Protein AF-A0ABD3VJU1-F1 (afdb_monomer_lite)

Organism: Sinanodonta woodiana (NCBI:txid1069815)

Radius of gyration: 37.5 Å; chains: 1; bounding box: 119×80×90 Å

Sequence (308 aa):
MYHSVDIVSCSKPLSTFWLLQSIDETLSSLSYDIVYCQPVFNCEPGNEVSYCTRNKSRDTCTPCREGEIQPQLVSSLDKINAKCFSNKGEDECPLDELIPAREVNNPRCGIPCLCNVFSCYYGDDPCRCRSQNDRGCDFNMTMNRITGECEPCPLYTFKNNTGCGPCYYNEMEWQYVDSYNMLEPLTTKTTSETPRTTQRLPHSTPLAPFSTNFPSNENTQDLSNPNWFIAFVVVLCLAIVFAVISSVLAYFLYRRRKNDKRNTATRTHTGNAHDPERIELRAGAIHQDSDKGENELDETNSLMYPPQ

Secondary structure (DSSP, 8-state):
--------------SSTTTTHHHHHHHTT------PPBP---BPTTEEEEPPPTT-SB-EEEEPPTTEE--S-B-TT-TTTSS-EE-TTTTTS-TTTEEE-S----TTT-S-EEE-GGGTEE-S-GGG-EE--TT-B-TTEEE-TTT--EEEPPTTEE--SSBSSPPEE-HHHHHHHHHHHTS------------------------------------------THHHHHHHHHHHHHHHHHHHHHHHHHHHHHHHHHHHHHHHHHTSSS-------------------------------------

Structure (mmCIF, N/CA/C/O backbone):
data_AF-A0ABD3VJU1-F1
#
_entry.id   AF-A0ABD3VJU1-F1
#
loop_
_atom_site.group_PDB
_atom_site.id
_atom_site.type_symbol
_atom_site.label_atom_id
_atom_site.label_alt_id
_atom_site.label_comp_id
_atom_site.label_asym_id
_atom_site.label_entity_id
_atom_site.label_seq_id
_atom_site.pdbx_PDB_ins_code
_atom_site.Cartn_x
_atom_site.Cartn_y
_atom_site.Cartn_z
_atom_site.occupancy
_atom_site.B_iso_or_equiv
_atom_site.auth_seq_id
_atom_site.auth_comp_id
_atom_site.auth_asym_id
_atom_site.auth_atom_id
_atom_site.pdbx_PDB_model_num
ATOM 1 N N . MET A 1 1 ? 35.405 32.803 68.338 1.00 37.84 1 MET A N 1
ATOM 2 C CA . MET A 1 1 ? 34.953 33.967 67.548 1.00 37.84 1 MET A CA 1
ATOM 3 C C . MET A 1 1 ? 33.568 33.644 67.031 1.00 37.84 1 MET A C 1
ATOM 5 O O . MET A 1 1 ? 33.397 32.619 66.388 1.00 37.84 1 MET A O 1
ATOM 9 N N . TYR A 1 2 ? 32.597 34.442 67.463 1.00 36.69 2 TYR A N 1
ATOM 10 C CA . TYR A 1 2 ? 31.167 34.291 67.217 1.00 36.69 2 TYR A CA 1
ATOM 11 C C . TYR A 1 2 ? 30.803 34.783 65.816 1.00 36.69 2 TYR A C 1
ATOM 13 O O . TYR A 1 2 ? 31.235 35.869 65.445 1.00 36.69 2 TYR A O 1
ATOM 21 N N . HIS A 1 3 ? 29.928 34.063 65.117 1.00 37.31 3 HIS A N 1
ATOM 22 C CA . HIS A 1 3 ? 28.981 34.688 64.197 1.00 37.31 3 HIS A CA 1
ATOM 23 C C . HIS A 1 3 ? 27.599 34.060 64.389 1.00 37.31 3 HIS A C 1
ATOM 25 O O . HIS A 1 3 ? 27.344 32.919 64.015 1.00 37.31 3 HIS A O 1
ATOM 31 N N . SER A 1 4 ? 26.751 34.842 65.056 1.00 39.44 4 SER A N 1
ATOM 32 C CA . SER A 1 4 ? 25.298 34.722 65.104 1.00 39.44 4 SER A CA 1
ATOM 33 C C . SER A 1 4 ? 24.739 35.152 63.750 1.00 39.44 4 SER A C 1
ATOM 35 O O . SER A 1 4 ? 25.138 36.202 63.246 1.00 39.44 4 SER A O 1
ATOM 37 N N . VAL A 1 5 ? 23.836 34.362 63.172 1.00 46.84 5 VAL A N 1
ATOM 38 C CA . VAL A 1 5 ? 23.019 34.772 62.025 1.00 46.84 5 VAL A CA 1
ATOM 39 C C . VAL A 1 5 ? 21.562 34.629 62.440 1.00 46.84 5 VAL A C 1
ATOM 41 O O . VAL A 1 5 ? 21.109 33.540 62.794 1.00 46.84 5 VAL A O 1
ATOM 44 N N . ASP A 1 6 ? 20.873 35.764 62.437 1.00 43.50 6 ASP A N 1
ATOM 45 C CA . ASP A 1 6 ? 19.482 35.923 62.830 1.00 43.50 6 ASP A CA 1
ATOM 46 C C . ASP A 1 6 ? 18.537 35.167 61.888 1.00 43.50 6 ASP A C 1
ATOM 48 O O . ASP A 1 6 ? 18.567 35.327 60.665 1.00 43.50 6 ASP A O 1
ATOM 52 N N . ILE A 1 7 ? 17.658 34.354 62.475 1.00 39.44 7 ILE A N 1
ATOM 53 C CA . ILE A 1 7 ? 16.562 33.685 61.774 1.00 39.44 7 ILE A CA 1
ATOM 54 C C . ILE A 1 7 ? 15.408 34.685 61.674 1.00 39.44 7 ILE A C 1
ATOM 56 O O . ILE A 1 7 ? 14.691 34.939 62.643 1.00 39.44 7 ILE A O 1
ATOM 60 N N . VAL A 1 8 ? 15.229 35.259 60.485 1.00 47.03 8 VAL A N 1
ATOM 61 C CA . VAL A 1 8 ? 14.061 36.076 60.146 1.00 47.03 8 VAL A CA 1
ATOM 62 C C . VAL A 1 8 ? 12.836 35.167 60.053 1.00 47.03 8 VAL A C 1
ATOM 64 O O . VAL A 1 8 ? 12.718 34.313 59.176 1.00 47.03 8 VAL A O 1
ATOM 67 N N . SER A 1 9 ? 11.924 35.363 60.999 1.00 43.38 9 SER A N 1
ATOM 68 C CA . SER A 1 9 ? 10.616 34.724 61.061 1.00 43.38 9 SER A CA 1
ATOM 69 C C . SER A 1 9 ? 9.690 35.353 60.014 1.00 43.38 9 SER A C 1
ATOM 71 O O . SER A 1 9 ? 9.174 36.453 60.214 1.00 43.38 9 SER A O 1
ATOM 73 N N . CYS A 1 10 ? 9.491 34.675 58.882 1.00 43.34 10 CYS A N 1
ATOM 74 C CA . CYS A 1 10 ? 8.451 35.040 57.921 1.00 43.34 10 CYS A CA 1
ATOM 75 C C . CYS A 1 10 ? 7.108 34.455 58.371 1.00 43.34 10 CYS A C 1
ATOM 77 O O . CYS A 1 10 ? 6.904 33.240 58.423 1.00 43.34 10 CYS A O 1
ATOM 79 N N . SER A 1 11 ? 6.193 35.359 58.704 1.00 42.66 11 SER A N 1
ATOM 80 C CA . SER A 1 11 ? 4.790 35.105 58.995 1.00 42.66 11 SER A CA 1
ATOM 81 C C . SER A 1 11 ? 4.091 34.410 57.820 1.00 42.66 11 SER A C 1
ATOM 83 O O . SER A 1 11 ? 4.236 34.778 56.656 1.00 42.66 11 SER A O 1
ATOM 85 N N . LYS A 1 12 ? 3.305 33.381 58.144 1.00 45.75 12 LYS A N 1
ATOM 86 C CA . LYS A 1 12 ? 2.459 32.647 57.198 1.00 45.75 12 LYS A CA 1
ATOM 87 C C . LYS A 1 12 ? 1.290 33.532 56.737 1.00 45.75 12 LYS A C 1
ATOM 89 O O . LYS A 1 12 ? 0.546 33.994 57.604 1.00 45.75 12 LYS A O 1
ATOM 94 N N . PRO A 1 13 ? 1.020 33.687 55.429 1.00 48.88 13 PRO A N 1
ATOM 95 C CA . PRO A 1 13 ? -0.316 34.042 54.980 1.00 48.88 13 PRO A CA 1
ATOM 96 C C . PRO A 1 13 ? -1.215 32.803 55.090 1.00 48.88 13 PRO A C 1
ATOM 98 O O . PRO A 1 13 ? -1.087 31.827 54.352 1.00 48.88 13 PRO A O 1
ATOM 101 N N . LEU A 1 14 ? -2.108 32.838 56.076 1.00 50.28 14 LEU A N 1
ATOM 102 C CA . LEU A 1 14 ? -3.284 31.980 56.154 1.00 50.28 14 LEU A CA 1
ATOM 103 C C . LEU A 1 14 ? -4.258 32.335 55.017 1.00 50.28 14 LEU A C 1
ATOM 105 O O . LEU A 1 14 ? -4.465 33.507 54.719 1.00 50.28 14 LEU A O 1
ATOM 109 N N . SER A 1 15 ? -4.952 31.311 54.514 1.00 53.28 15 SER A N 1
ATOM 110 C CA . SER A 1 15 ? -6.311 31.423 53.960 1.00 53.28 15 SER A CA 1
ATOM 111 C C . SER A 1 15 ? -6.499 31.759 52.470 1.00 53.28 15 SER A C 1
ATOM 113 O O . SER A 1 15 ? -7.302 32.621 52.127 1.00 53.28 15 SER A O 1
ATOM 115 N N . THR A 1 16 ? -5.899 30.976 51.571 1.00 50.88 16 THR A N 1
ATOM 116 C CA . THR A 1 16 ? -6.464 30.739 50.213 1.00 50.88 16 THR A CA 1
ATOM 117 C C . THR A 1 16 ? -6.319 29.296 49.712 1.00 50.88 16 THR A C 1
ATOM 119 O O . THR A 1 16 ? -6.847 28.954 48.658 1.00 50.88 16 THR A O 1
ATOM 122 N N . PHE A 1 17 ? -5.681 28.406 50.478 1.00 47.91 17 PHE A N 1
ATOM 123 C CA . PHE A 1 17 ? -5.368 27.043 50.024 1.00 47.91 17 PHE A CA 1
ATOM 124 C C . PHE A 1 17 ? -6.559 26.067 49.996 1.00 47.91 17 PHE A C 1
ATOM 126 O O . PHE A 1 17 ? -6.483 25.036 49.339 1.00 47.91 17 PHE A O 1
ATOM 133 N N . TRP A 1 18 ? -7.680 26.391 50.648 1.00 47.81 18 TRP A N 1
ATOM 134 C CA . TRP A 1 18 ? -8.827 25.476 50.745 1.00 47.81 18 TRP A CA 1
ATOM 135 C C . TRP A 1 18 ? -9.775 25.489 49.536 1.00 47.81 18 TRP A C 1
ATOM 137 O O . TRP A 1 18 ? -10.637 24.622 49.445 1.00 47.81 18 TRP A O 1
ATOM 147 N N . LEU A 1 19 ? -9.621 26.420 48.586 1.00 48.09 19 LEU A N 1
ATOM 148 C CA . LEU A 1 19 ? -10.476 26.473 47.387 1.00 48.09 19 LEU A CA 1
ATOM 149 C C . LEU A 1 19 ? -9.902 25.729 46.172 1.00 48.09 19 LEU A C 1
ATOM 151 O O . LEU A 1 19 ? -10.654 25.416 45.255 1.00 48.09 19 LEU A O 1
ATOM 155 N N . LEU A 1 20 ? -8.606 25.399 46.162 1.00 47.22 20 LEU A N 1
ATOM 156 C CA . LEU A 1 20 ? -7.993 24.648 45.055 1.00 47.22 20 LEU A CA 1
ATOM 157 C C . LEU A 1 20 ? -8.053 23.128 45.253 1.00 47.22 20 LEU A C 1
ATOM 159 O O . LEU A 1 20 ? -8.074 22.391 44.274 1.00 47.22 20 LEU A O 1
ATOM 163 N N . GLN A 1 21 ? -8.174 22.651 46.493 1.00 50.69 21 GLN A N 1
ATOM 164 C CA . GLN A 1 21 ? -8.196 21.213 46.779 1.00 50.69 21 GLN A CA 1
ATOM 165 C C . GLN A 1 21 ? -9.540 20.539 46.436 1.00 50.69 21 GLN A C 1
ATOM 167 O O . GLN A 1 21 ? -9.593 19.329 46.270 1.00 50.69 21 GLN A O 1
ATO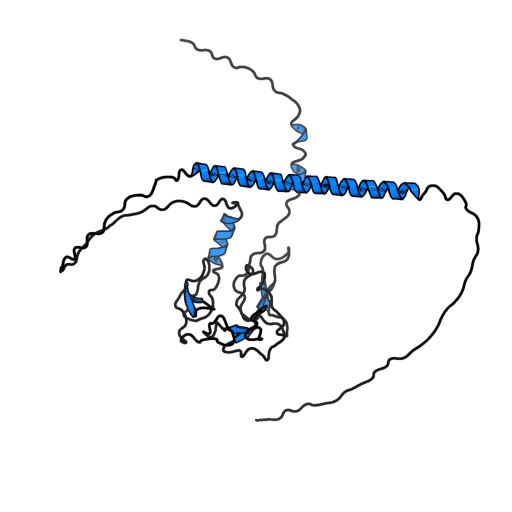M 172 N N . SER A 1 22 ? -10.617 21.316 46.257 1.00 49.53 22 SER A N 1
ATOM 173 C CA . SER A 1 22 ? -11.937 20.800 45.850 1.00 49.53 22 SER A CA 1
ATOM 174 C C . SER A 1 22 ? -12.097 20.625 44.331 1.00 49.53 22 SER A C 1
ATOM 176 O O . SER A 1 22 ? -13.077 20.019 43.897 1.00 49.53 22 SER A O 1
ATOM 178 N N . ILE A 1 23 ? -11.187 21.166 43.514 1.00 52.00 23 ILE A N 1
ATOM 179 C CA . ILE A 1 23 ? -11.259 21.049 42.045 1.00 52.00 23 ILE A CA 1
ATOM 180 C C . ILE A 1 23 ? -10.508 19.793 41.558 1.00 52.00 23 ILE A C 1
ATOM 182 O O . ILE A 1 23 ? -10.873 19.215 40.537 1.00 52.00 23 ILE A O 1
ATOM 186 N N . ASP A 1 24 ? -9.528 19.302 42.321 1.00 48.47 24 ASP A N 1
ATOM 187 C CA . ASP A 1 24 ? -8.718 18.133 41.937 1.00 48.47 24 ASP A CA 1
ATOM 188 C C . ASP A 1 24 ? -9.500 16.802 41.987 1.00 48.47 24 ASP A C 1
ATOM 190 O O . ASP A 1 24 ? -9.307 15.913 41.152 1.00 48.47 24 ASP A O 1
ATOM 194 N N . GLU A 1 25 ? -10.463 16.670 42.907 1.00 51.56 25 GLU A N 1
ATOM 195 C CA . GLU A 1 25 ? -11.283 15.452 43.019 1.00 51.56 25 GLU A CA 1
ATOM 196 C C . GLU A 1 25 ? -12.343 15.322 41.913 1.00 51.56 25 GLU A C 1
ATOM 198 O O . GLU A 1 25 ? -12.779 14.213 41.604 1.00 51.56 25 GLU A O 1
ATOM 203 N N . THR A 1 26 ? -12.727 16.419 41.248 1.00 51.22 26 THR A N 1
ATOM 204 C CA . THR A 1 26 ? -13.660 16.352 40.105 1.00 51.22 26 THR A CA 1
ATOM 205 C C . THR A 1 26 ? -12.958 16.090 38.773 1.00 51.22 26 THR A C 1
ATOM 207 O O . THR A 1 26 ? -13.579 15.529 37.871 1.00 51.22 26 THR A O 1
ATOM 210 N N . LEU A 1 27 ? -11.660 16.388 38.653 1.00 51.00 27 LEU A N 1
ATOM 211 C CA . LEU A 1 27 ? -10.866 16.072 37.457 1.00 51.00 27 LEU A CA 1
ATOM 212 C C . LEU A 1 27 ? -10.334 14.630 37.450 1.00 51.00 27 LEU A C 1
ATOM 214 O O . LEU A 1 27 ? -10.193 14.050 36.376 1.00 51.00 27 LEU A O 1
ATOM 218 N N . SER A 1 28 ? -10.139 14.007 38.617 1.00 50.56 28 SER A N 1
ATOM 219 C CA . SER A 1 28 ? -9.685 12.606 38.709 1.00 50.56 28 SER A CA 1
ATOM 220 C C . SER A 1 28 ? -10.737 11.564 38.291 1.00 50.56 28 SER A C 1
ATOM 222 O O . SER A 1 28 ? -10.390 10.411 38.050 1.00 50.56 28 SER A O 1
ATOM 224 N N . SER A 1 29 ? -12.017 11.942 38.156 1.00 52.12 29 SER A N 1
ATOM 225 C CA . SER A 1 29 ? -13.086 11.039 37.676 1.00 52.12 29 SER A CA 1
ATOM 226 C C . SER A 1 29 ? -13.402 11.169 36.180 1.00 52.12 29 SER A C 1
ATOM 228 O O . SER A 1 29 ? -14.218 10.416 35.652 1.00 52.12 29 SER A O 1
ATOM 230 N N . LEU A 1 30 ? -12.716 12.071 35.471 1.00 51.41 30 LEU A N 1
ATOM 231 C CA . LEU A 1 30 ? -12.748 12.191 34.010 1.00 51.41 30 LEU A CA 1
ATOM 232 C C . LEU A 1 30 ? -11.533 11.501 33.371 1.00 51.41 30 LEU A C 1
ATOM 234 O O . LEU A 1 30 ? -11.011 11.966 32.358 1.00 51.41 30 LEU A O 1
ATOM 238 N N . SER A 1 31 ? -11.101 10.366 33.938 1.00 54.31 31 SER A N 1
ATOM 239 C CA . SER A 1 31 ? -10.264 9.398 33.222 1.00 54.31 31 SER A CA 1
ATOM 240 C C . SER A 1 31 ? -11.092 8.831 32.075 1.00 54.31 31 SER A C 1
ATOM 242 O O . SER A 1 31 ? -11.758 7.804 32.191 1.00 54.31 31 SER A O 1
ATOM 244 N N . TYR A 1 32 ? -11.140 9.574 30.976 1.00 55.59 32 TYR A N 1
ATOM 245 C CA . TYR A 1 32 ? -11.645 9.068 29.721 1.00 55.59 32 TYR A CA 1
ATOM 246 C C . TYR A 1 32 ? -10.674 7.969 29.306 1.00 55.59 32 TYR A C 1
ATOM 248 O O . TYR A 1 32 ? -9.551 8.272 28.908 1.00 55.59 32 TYR A O 1
ATOM 256 N N . ASP A 1 33 ? -11.078 6.708 29.445 1.00 60.09 33 ASP A N 1
ATOM 257 C CA . ASP A 1 33 ? -10.327 5.584 28.897 1.00 60.09 33 ASP A CA 1
ATOM 258 C C . ASP A 1 33 ? -10.274 5.765 27.376 1.00 60.09 33 ASP A C 1
ATOM 260 O O . ASP A 1 33 ? -11.198 5.416 26.633 1.00 60.09 33 ASP A O 1
ATOM 264 N N . ILE A 1 34 ? -9.201 6.398 26.903 1.00 60.88 34 ILE A N 1
ATOM 265 C CA . ILE A 1 34 ? -8.873 6.451 25.487 1.00 60.88 34 ILE A CA 1
ATOM 266 C C . ILE A 1 34 ? -8.407 5.041 25.144 1.00 60.88 34 ILE A C 1
ATOM 268 O O . ILE A 1 34 ? -7.257 4.670 25.363 1.00 60.88 34 ILE A O 1
ATOM 272 N N . VAL A 1 35 ? -9.339 4.226 24.656 1.00 67.00 35 VAL A N 1
ATOM 273 C CA . VAL A 1 35 ? -9.024 2.898 24.135 1.00 67.00 35 VAL A CA 1
ATOM 274 C C . VAL A 1 35 ? -8.249 3.093 22.837 1.00 67.00 35 VAL A C 1
ATOM 276 O O . VAL A 1 35 ? -8.822 3.460 21.810 1.00 67.00 35 VAL A O 1
ATOM 279 N N . TYR A 1 36 ? -6.935 2.891 22.904 1.00 73.31 36 TYR A N 1
ATOM 280 C CA . TYR A 1 36 ? -6.075 2.874 21.730 1.00 73.31 36 TYR A CA 1
ATOM 281 C C . TYR A 1 36 ? -6.239 1.543 21.005 1.00 73.31 36 TYR A C 1
ATOM 283 O O . TYR A 1 36 ? -6.024 0.466 21.561 1.00 73.31 36 TYR A O 1
ATOM 291 N N . CYS A 1 37 ? -6.645 1.646 19.748 1.00 84.50 37 CYS A N 1
ATOM 292 C CA . CYS A 1 37 ? -6.759 0.531 18.833 1.00 84.50 37 CYS A CA 1
ATOM 293 C C . CYS A 1 37 ? -5.375 0.114 18.336 1.00 84.50 37 CYS A C 1
ATOM 295 O O . CYS A 1 37 ? -4.715 0.895 17.654 1.00 84.50 37 CYS A O 1
ATOM 297 N N . GLN A 1 38 ? -4.939 -1.107 18.654 1.00 88.31 38 GLN A N 1
ATOM 298 C CA . GLN A 1 38 ? -3.711 -1.657 18.087 1.00 88.31 38 GLN A CA 1
ATOM 299 C C . GLN A 1 38 ? -3.894 -1.887 16.577 1.00 88.31 38 GLN A C 1
ATOM 301 O O . GLN A 1 38 ? -4.833 -2.587 16.189 1.00 88.31 38 GLN A O 1
ATOM 306 N N . PRO A 1 39 ? -3.016 -1.344 15.722 1.00 90.38 39 PRO A N 1
ATOM 307 C CA . PRO A 1 39 ? -3.105 -1.534 14.278 1.00 90.38 39 PRO A CA 1
ATOM 308 C C . PRO A 1 39 ? -2.833 -2.991 13.872 1.00 90.38 39 PRO A C 1
ATOM 310 O O . PRO A 1 39 ? -2.095 -3.716 14.543 1.00 90.38 39 PRO A O 1
ATOM 313 N N . VAL A 1 40 ? -3.395 -3.401 12.734 1.00 93.94 40 VAL A N 1
ATOM 314 C CA . VAL A 1 40 ? -3.008 -4.617 12.008 1.00 93.94 40 VAL A CA 1
ATOM 315 C C . VAL A 1 40 ? -2.253 -4.205 10.753 1.00 93.94 40 VAL A C 1
ATOM 317 O O . VAL A 1 40 ? -2.659 -3.267 10.073 1.00 93.94 40 VAL A O 1
ATOM 320 N N . PHE A 1 41 ? -1.138 -4.862 10.446 1.00 90.44 41 PHE A N 1
ATOM 321 C CA . PHE A 1 41 ? -0.233 -4.336 9.426 1.00 90.44 41 PHE A CA 1
ATOM 322 C C . PHE A 1 41 ? -0.182 -5.128 8.117 1.00 90.44 41 PHE A C 1
ATOM 324 O O . PHE A 1 41 ? 0.260 -4.592 7.108 1.00 90.44 41 PHE A O 1
ATOM 331 N N . ASN A 1 42 ? -0.623 -6.385 8.115 1.00 93.50 42 ASN A N 1
ATOM 332 C CA . ASN A 1 42 ? -0.459 -7.284 6.973 1.00 93.50 42 ASN A CA 1
ATOM 333 C C . ASN A 1 42 ? -1.773 -8.009 6.660 1.00 93.50 42 ASN A C 1
ATOM 335 O O . ASN A 1 42 ? -1.864 -9.225 6.812 1.00 93.50 42 ASN A O 1
ATOM 339 N N . CYS A 1 43 ? -2.808 -7.274 6.255 1.00 95.81 43 CYS A N 1
ATOM 340 C CA . CYS A 1 43 ? -4.004 -7.910 5.713 1.00 95.81 43 CYS A CA 1
ATOM 341 C C . CYS A 1 43 ? -3.709 -8.424 4.304 1.00 95.81 43 CYS A C 1
ATOM 343 O O . CYS A 1 43 ? -3.337 -7.650 3.421 1.00 95.81 43 CYS A O 1
ATOM 345 N N . GLU A 1 44 ? -3.854 -9.735 4.121 1.00 94.94 44 GLU A N 1
ATOM 346 C CA . GLU A 1 44 ? -3.641 -10.405 2.839 1.00 94.94 44 GLU A CA 1
ATOM 347 C C . GLU A 1 44 ? -4.649 -9.935 1.778 1.00 94.94 44 GLU A C 1
ATOM 349 O O . GLU A 1 44 ? -5.767 -9.541 2.139 1.00 94.94 44 GLU A O 1
ATOM 354 N N . PRO A 1 45 ? -4.294 -10.018 0.478 1.00 93.69 45 PRO A N 1
ATOM 355 C CA . PRO A 1 45 ? -5.236 -9.772 -0.609 1.00 93.69 45 PRO A CA 1
ATOM 356 C C . PRO A 1 45 ? -6.566 -10.513 -0.401 1.00 93.69 45 PRO A C 1
ATOM 358 O O . PRO A 1 45 ? -6.597 -11.654 0.055 1.00 93.69 45 PRO A O 1
ATOM 361 N N . GLY A 1 46 ? -7.674 -9.841 -0.708 1.00 95.31 46 GLY A N 1
ATOM 362 C CA . GLY A 1 46 ? -9.035 -10.309 -0.435 1.00 95.31 46 GLY A CA 1
ATOM 363 C C . GLY A 1 46 ? -9.576 -9.934 0.949 1.00 95.31 46 GLY A C 1
ATOM 364 O O . GLY A 1 46 ? -10.725 -10.254 1.246 1.00 95.31 46 GLY A O 1
ATOM 365 N N . ASN A 1 47 ? -8.796 -9.237 1.783 1.00 98.06 47 ASN A N 1
ATOM 366 C CA . ASN A 1 47 ? -9.234 -8.749 3.092 1.00 98.06 47 ASN A CA 1
ATOM 367 C C . ASN A 1 47 ? -9.106 -7.226 3.220 1.00 98.06 47 ASN A C 1
ATOM 369 O O . ASN A 1 47 ? -8.183 -6.613 2.693 1.00 98.06 47 ASN A O 1
ATOM 373 N N . GLU A 1 48 ? -9.986 -6.619 4.011 1.00 97.31 48 GLU A N 1
ATOM 374 C CA . GLU A 1 48 ? -9.888 -5.233 4.467 1.00 97.31 48 GLU A CA 1
ATOM 375 C C . GLU A 1 48 ? -9.599 -5.114 5.959 1.00 97.31 48 GLU A C 1
ATOM 377 O O . GLU A 1 48 ? -9.860 -6.023 6.745 1.00 97.31 48 GLU A O 1
ATOM 382 N N . VAL A 1 49 ? -9.138 -3.937 6.374 1.00 97.06 49 VAL A N 1
ATOM 383 C CA . VAL A 1 49 ? -9.015 -3.577 7.785 1.00 97.06 49 VAL A CA 1
ATOM 384 C C . VAL A 1 49 ? -10.382 -3.172 8.333 1.00 97.06 49 VAL A C 1
ATOM 386 O O . VAL A 1 49 ? -10.971 -2.156 7.951 1.00 97.06 49 VAL A O 1
ATOM 389 N N . SER A 1 50 ? -10.882 -3.930 9.299 1.00 95.81 50 SER A N 1
ATOM 390 C CA . SER A 1 50 ? -11.963 -3.537 10.195 1.00 95.81 50 SER A CA 1
ATOM 391 C C . SER A 1 50 ? -11.377 -2.885 11.446 1.00 95.81 50 SER A C 1
ATOM 393 O O . SER A 1 50 ? -10.856 -3.572 12.327 1.00 95.81 50 SER A O 1
ATOM 395 N N . TYR A 1 51 ? -11.527 -1.565 11.545 1.00 92.31 51 TYR A N 1
ATOM 396 C CA . TYR A 1 51 ? -11.072 -0.795 12.700 1.00 92.31 51 TYR A CA 1
ATOM 397 C C . TYR A 1 51 ? -11.802 -1.200 13.980 1.00 92.31 51 TYR A C 1
ATOM 399 O O . TYR A 1 51 ? -13.018 -1.441 13.961 1.00 92.31 51 TYR A O 1
ATOM 407 N N . CYS A 1 52 ? -11.086 -1.270 15.101 1.00 88.88 52 CYS A N 1
ATOM 408 C CA . CYS A 1 52 ? -11.738 -1.555 16.367 1.00 88.88 52 CYS A CA 1
ATOM 409 C C . CYS A 1 52 ? -12.660 -0.425 16.830 1.00 88.88 52 CYS A C 1
ATOM 411 O O . CYS A 1 52 ? -12.468 0.764 16.583 1.00 88.88 52 CYS A O 1
ATOM 413 N N . THR A 1 53 ? -13.712 -0.843 17.527 1.00 84.31 53 THR A N 1
ATOM 414 C CA . THR A 1 53 ? -14.571 0.034 18.319 1.00 84.31 53 THR A CA 1
ATOM 415 C C . THR A 1 53 ? -14.059 0.061 19.760 1.00 84.31 53 THR A C 1
ATOM 417 O O . THR A 1 53 ? -13.201 -0.740 20.117 1.00 84.31 53 THR A O 1
ATOM 420 N N . ARG A 1 54 ? -14.615 0.921 20.627 1.00 74.75 54 ARG A N 1
ATOM 421 C CA . ARG A 1 54 ? -14.203 1.045 22.048 1.00 74.75 54 ARG A CA 1
ATOM 422 C C . ARG A 1 54 ? -14.088 -0.271 22.825 1.00 74.75 54 ARG A C 1
ATOM 424 O O . ARG A 1 54 ? -13.387 -0.314 23.822 1.00 74.75 54 ARG A O 1
ATOM 431 N N . ASN A 1 55 ? -14.774 -1.326 22.393 1.00 73.81 55 ASN A N 1
ATOM 432 C CA . ASN A 1 55 ? -14.792 -2.611 23.091 1.00 73.81 55 ASN A CA 1
ATOM 433 C C . ASN A 1 55 ? -13.742 -3.603 22.563 1.00 73.81 55 ASN A C 1
ATOM 435 O O . ASN A 1 55 ? -13.715 -4.752 22.996 1.00 73.81 55 ASN A O 1
ATOM 439 N N . LYS A 1 56 ? -12.916 -3.197 21.596 1.00 73.50 56 LYS A N 1
ATOM 440 C CA . LYS A 1 56 ? -11.879 -4.025 20.982 1.00 73.50 56 LYS A CA 1
ATOM 441 C C . LYS A 1 56 ? -10.530 -3.324 21.110 1.00 73.50 56 LYS A C 1
ATOM 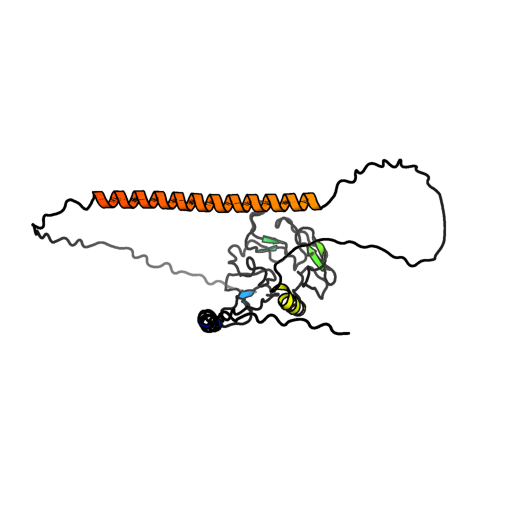443 O O . LYS A 1 56 ? -10.432 -2.120 20.911 1.00 73.50 56 LYS A O 1
ATOM 448 N N . SER A 1 57 ? -9.495 -4.097 21.418 1.00 82.62 57 SER A N 1
ATOM 449 C CA . SER A 1 57 ? -8.131 -3.596 21.611 1.00 82.62 57 SER A CA 1
ATOM 450 C C . SER A 1 57 ? -7.290 -3.578 20.334 1.00 82.62 57 SER A C 1
ATOM 452 O O . SER A 1 57 ? -6.209 -3.002 20.348 1.00 82.62 57 SER A O 1
ATOM 454 N N . ARG A 1 58 ? -7.748 -4.214 19.246 1.00 90.38 58 ARG A N 1
ATOM 455 C CA . ARG A 1 58 ? -6.980 -4.380 18.005 1.00 90.38 58 ARG A CA 1
ATOM 456 C C . ARG A 1 58 ? -7.879 -4.319 16.773 1.00 90.38 58 ARG A C 1
ATOM 458 O O . ARG A 1 58 ? -8.987 -4.865 16.786 1.00 90.38 58 ARG A O 1
ATOM 465 N N . ASP A 1 59 ? -7.383 -3.672 15.728 1.00 93.75 59 ASP A N 1
ATOM 466 C CA . ASP A 1 59 ? -7.934 -3.743 14.382 1.00 93.75 59 ASP A CA 1
ATOM 467 C C . ASP A 1 59 ? -7.838 -5.181 13.854 1.00 93.75 59 ASP A C 1
ATOM 469 O O . ASP A 1 59 ? -6.998 -5.978 14.272 1.00 93.75 59 ASP A O 1
ATOM 473 N N . THR A 1 60 ? -8.719 -5.549 12.934 1.00 95.69 60 THR A N 1
ATOM 474 C CA . THR A 1 60 ? -8.795 -6.927 12.428 1.00 95.69 60 THR A CA 1
ATOM 475 C C . THR A 1 60 ? -8.880 -6.939 10.918 1.00 95.69 60 THR A C 1
ATOM 477 O O . THR A 1 60 ? -9.573 -6.097 10.357 1.00 95.69 60 THR A O 1
ATOM 480 N N . CYS A 1 61 ? -8.255 -7.915 10.265 1.00 97.62 61 CYS A N 1
ATOM 481 C CA . CYS A 1 61 ? -8.498 -8.173 8.851 1.00 97.62 61 CYS A CA 1
ATOM 482 C C . CYS A 1 61 ? -9.812 -8.947 8.698 1.00 97.62 61 CYS A C 1
ATOM 484 O O . CYS A 1 61 ? -10.029 -9.947 9.383 1.00 97.62 61 CYS A O 1
ATOM 486 N N . THR A 1 62 ? -10.693 -8.479 7.826 1.00 97.44 62 THR A N 1
ATOM 487 C CA . THR A 1 62 ? -11.970 -9.122 7.507 1.00 97.44 62 THR A CA 1
ATOM 488 C C . THR A 1 62 ? -12.065 -9.339 6.005 1.00 97.44 62 THR A C 1
ATOM 490 O O . THR A 1 62 ? -11.661 -8.443 5.266 1.00 97.44 62 THR A O 1
ATOM 493 N N . PRO A 1 63 ? -12.606 -10.474 5.536 1.00 98.12 63 PRO A N 1
ATOM 494 C CA . PRO A 1 63 ? -12.731 -10.732 4.107 1.00 98.12 63 PRO A CA 1
ATOM 495 C C . PRO A 1 63 ? -13.602 -9.670 3.431 1.00 98.12 63 PRO A C 1
ATOM 497 O O . PRO A 1 63 ? -14.541 -9.146 4.044 1.00 98.12 63 PRO A O 1
ATOM 500 N N . CYS A 1 64 ? -13.295 -9.366 2.171 1.00 97.31 64 CYS A N 1
ATOM 501 C CA . CYS A 1 64 ? -14.139 -8.517 1.340 1.00 97.31 64 CYS A CA 1
ATOM 502 C C . CYS A 1 64 ? -15.541 -9.120 1.190 1.00 97.31 64 CYS A C 1
ATOM 504 O O . CYS A 1 64 ? -15.729 -10.339 1.248 1.00 97.31 64 CYS A O 1
ATOM 506 N N . ARG A 1 65 ? -16.545 -8.258 1.006 1.00 96.94 65 ARG A N 1
ATOM 507 C CA . ARG A 1 65 ? -17.907 -8.705 0.699 1.00 96.94 65 ARG A CA 1
ATOM 508 C C . ARG A 1 65 ? -17.972 -9.247 -0.726 1.00 96.94 65 ARG A C 1
ATOM 510 O O . ARG A 1 65 ? -17.108 -8.968 -1.550 1.00 96.94 65 ARG A O 1
ATOM 517 N N . GLU A 1 66 ? -19.027 -9.994 -1.019 1.00 94.62 66 GLU A N 1
ATOM 518 C CA . GLU A 1 66 ? -19.296 -10.471 -2.375 1.00 94.62 66 GLU A CA 1
ATOM 519 C C . GLU A 1 66 ? -19.362 -9.292 -3.368 1.00 94.62 66 GLU A C 1
ATOM 521 O O . GLU A 1 66 ? -20.039 -8.294 -3.109 1.00 94.62 66 GLU A O 1
ATOM 526 N N . GLY A 1 67 ? -18.609 -9.386 -4.471 1.00 90.88 67 GLY A N 1
ATOM 527 C CA . GLY A 1 67 ? -18.457 -8.323 -5.478 1.00 90.88 67 GLY A CA 1
ATOM 528 C C . GLY A 1 67 ? -17.474 -7.194 -5.114 1.00 90.88 67 GLY A C 1
ATOM 529 O O . GLY A 1 67 ? -17.291 -6.253 -5.893 1.00 90.88 67 GLY A O 1
ATOM 530 N N . GLU A 1 68 ? -16.836 -7.255 -3.943 1.00 94.44 68 GLU A N 1
ATOM 531 C CA . GLU A 1 68 ? -15.758 -6.347 -3.548 1.00 94.44 68 GLU A CA 1
ATOM 532 C C . GLU A 1 68 ? -14.404 -7.051 -3.568 1.00 94.44 68 GLU A C 1
ATOM 534 O O . GLU A 1 68 ? -14.289 -8.248 -3.312 1.00 94.44 68 GLU A O 1
ATOM 539 N N . ILE A 1 69 ? -13.356 -6.277 -3.827 1.00 93.12 69 ILE A N 1
ATOM 540 C CA . ILE A 1 69 ? -11.993 -6.787 -3.926 1.00 93.12 69 ILE A CA 1
ATOM 541 C C . ILE A 1 69 ? -11.010 -5.933 -3.135 1.00 93.12 69 ILE A C 1
ATOM 543 O O . ILE A 1 69 ? -11.222 -4.740 -2.894 1.00 93.12 69 ILE A O 1
ATOM 547 N N . GLN A 1 70 ? -9.898 -6.570 -2.780 1.00 94.62 70 GLN A N 1
ATOM 548 C CA . GLN A 1 70 ? -8.692 -5.915 -2.306 1.00 94.62 70 GLN A CA 1
ATOM 549 C C . GLN A 1 70 ? -7.476 -6.650 -2.886 1.00 94.62 70 GLN A C 1
ATOM 551 O O . GLN A 1 70 ? -7.080 -7.681 -2.348 1.00 94.62 70 GLN A O 1
ATOM 556 N N . PRO A 1 71 ? -6.871 -6.173 -3.981 1.00 91.19 71 PRO A N 1
ATOM 557 C CA . PRO A 1 71 ? -5.816 -6.926 -4.658 1.00 91.19 71 PRO A CA 1
ATOM 558 C C . PRO A 1 71 ? -4.431 -6.776 -4.016 1.00 91.19 71 PRO A C 1
ATOM 560 O O . PRO A 1 71 ? -3.490 -7.457 -4.412 1.00 91.19 71 PRO A O 1
ATOM 563 N N . GLN A 1 72 ? -4.270 -5.860 -3.060 1.00 91.88 72 GLN A N 1
ATOM 564 C CA . GLN A 1 72 ? -2.976 -5.524 -2.467 1.00 91.88 72 GLN A CA 1
ATOM 565 C C . GLN A 1 72 ? -2.962 -5.821 -0.971 1.00 91.88 72 GLN A C 1
ATOM 567 O O . GLN A 1 72 ? -4.000 -5.817 -0.315 1.00 91.88 72 GLN A O 1
ATOM 572 N N . LEU A 1 73 ? -1.761 -6.047 -0.437 1.00 92.88 73 LEU A N 1
ATOM 573 C CA . LEU A 1 73 ? -1.542 -6.111 1.003 1.00 92.88 73 LEU A CA 1
ATOM 574 C C . LEU A 1 73 ? -1.842 -4.736 1.619 1.00 92.88 73 LEU A C 1
ATOM 576 O O . LEU A 1 73 ? -1.332 -3.729 1.124 1.00 92.88 73 LEU A O 1
ATOM 580 N N . VAL A 1 74 ? -2.633 -4.690 2.692 1.00 94.69 74 VAL A N 1
ATOM 581 C CA . VAL A 1 74 ? -2.984 -3.429 3.367 1.00 94.69 74 VAL A CA 1
ATOM 582 C C . VAL A 1 74 ? -2.775 -3.461 4.875 1.00 94.69 74 VAL A C 1
ATOM 584 O O . VAL A 1 74 ? -2.707 -4.515 5.503 1.00 94.69 74 VAL A O 1
ATOM 587 N N . SER A 1 75 ? -2.679 -2.262 5.449 1.00 93.81 75 SER A N 1
ATOM 588 C CA . SER A 1 75 ? -2.357 -2.002 6.850 1.00 93.81 75 SER A CA 1
ATOM 589 C C . SER A 1 75 ? -3.300 -0.948 7.425 1.00 93.81 75 SER A C 1
ATOM 591 O O . SER A 1 75 ? -3.708 -0.032 6.712 1.00 93.81 75 SER A O 1
ATOM 593 N N . SER A 1 76 ? -3.579 -1.006 8.729 1.00 93.12 76 SER A N 1
ATOM 594 C CA . SER A 1 76 ? -4.289 0.035 9.490 1.00 93.12 76 SER A CA 1
ATOM 595 C C . SER A 1 76 ? -3.643 1.416 9.379 1.00 93.12 76 SER A C 1
ATOM 597 O O . SER A 1 76 ? -4.306 2.430 9.613 1.00 93.12 76 SER A O 1
ATOM 599 N N . LEU A 1 77 ? -2.350 1.471 9.043 1.00 88.81 77 LEU A N 1
ATOM 600 C CA . LEU A 1 77 ? -1.643 2.727 8.807 1.00 88.81 77 LEU A CA 1
ATOM 601 C C . LEU A 1 77 ? -2.102 3.416 7.513 1.00 88.81 77 LEU A C 1
ATOM 603 O O . LEU A 1 77 ? -2.123 4.645 7.451 1.00 88.81 77 LEU A O 1
ATOM 607 N N . ASP A 1 78 ? -2.513 2.647 6.503 1.00 88.25 78 ASP A N 1
ATOM 608 C CA . ASP A 1 78 ? -2.992 3.168 5.223 1.00 88.25 78 ASP A CA 1
ATOM 609 C C . ASP A 1 78 ? -4.518 3.286 5.221 1.00 88.25 78 ASP A C 1
ATOM 611 O O . ASP A 1 78 ? -5.244 2.528 4.577 1.00 88.25 78 ASP A O 1
ATOM 615 N N . LYS A 1 79 ? -5.027 4.277 5.958 1.00 87.38 79 LYS A N 1
ATOM 616 C CA . LYS A 1 79 ? -6.475 4.444 6.147 1.00 87.38 79 LYS A CA 1
ATOM 617 C C . LYS A 1 79 ? -7.267 4.627 4.852 1.00 87.38 79 LYS A C 1
ATOM 619 O O . LYS A 1 79 ? -8.470 4.367 4.848 1.00 87.38 79 LYS A O 1
ATOM 624 N N . ILE A 1 80 ? -6.614 5.099 3.792 1.00 86.94 80 ILE A N 1
ATOM 625 C CA . ILE A 1 80 ? -7.245 5.406 2.507 1.00 86.94 80 ILE A CA 1
ATOM 626 C C . ILE A 1 80 ? -7.452 4.114 1.713 1.00 86.94 80 ILE A C 1
ATOM 628 O O . ILE A 1 80 ? -8.549 3.875 1.207 1.00 86.94 80 ILE A O 1
ATOM 632 N N . ASN A 1 81 ? -6.429 3.258 1.651 1.00 89.25 81 ASN A N 1
ATOM 633 C CA . ASN A 1 81 ? -6.479 2.045 0.836 1.00 89.25 81 ASN A CA 1
ATOM 634 C C . ASN A 1 81 ? -6.905 0.798 1.617 1.00 89.25 81 ASN A C 1
ATOM 636 O O . ASN A 1 81 ? -7.204 -0.216 1.000 1.00 89.25 81 ASN A O 1
ATOM 640 N N . ALA A 1 82 ? -7.005 0.862 2.946 1.00 93.81 82 ALA A N 1
ATOM 641 C CA . ALA A 1 82 ? -7.277 -0.282 3.818 1.00 93.81 82 ALA A CA 1
ATOM 642 C C . ALA A 1 82 ? -8.666 -0.936 3.692 1.00 93.81 82 ALA A C 1
ATOM 644 O O . ALA A 1 82 ? -8.922 -1.938 4.358 1.00 93.81 82 ALA A O 1
ATOM 645 N N . LYS A 1 83 ? -9.575 -0.389 2.882 1.00 96.25 83 LYS A N 1
ATOM 646 C CA . LYS A 1 83 ? -10.917 -0.947 2.655 1.00 96.25 83 LYS A CA 1
ATOM 647 C C . LYS A 1 83 ? -10.986 -1.768 1.370 1.00 96.25 83 LYS A C 1
ATOM 649 O O . LYS A 1 83 ? -10.184 -1.548 0.463 1.00 96.25 83 LYS A O 1
ATOM 654 N N . CYS A 1 84 ? -11.963 -2.661 1.255 1.00 95.81 84 CYS A N 1
ATOM 655 C CA . CYS A 1 84 ? -12.311 -3.260 -0.029 1.00 95.81 84 CYS A CA 1
ATOM 656 C C . CYS A 1 84 ? -13.073 -2.229 -0.875 1.00 95.81 84 CYS A C 1
ATOM 658 O O . CYS A 1 84 ? -13.515 -1.179 -0.381 1.00 95.81 84 CYS A O 1
ATOM 660 N N . PHE A 1 85 ? -13.161 -2.466 -2.177 1.00 93.06 85 PHE A N 1
ATOM 661 C CA . PHE A 1 85 ? -13.933 -1.626 -3.090 1.00 93.06 85 PHE A CA 1
ATOM 662 C C . PHE A 1 85 ? -14.657 -2.484 -4.122 1.00 93.06 85 PHE A C 1
ATOM 664 O O . PHE A 1 85 ? -14.211 -3.583 -4.447 1.00 93.06 85 PHE A O 1
ATOM 671 N N . SER A 1 86 ? -15.788 -1.986 -4.625 1.00 91.00 86 SER A N 1
ATOM 672 C CA . SER A 1 86 ? -16.577 -2.696 -5.632 1.00 91.00 86 SER A CA 1
ATOM 673 C C . SER A 1 86 ? -15.789 -2.828 -6.929 1.00 91.00 86 SER A C 1
ATOM 675 O O . SER A 1 86 ? -15.360 -1.815 -7.494 1.00 91.00 86 SER A O 1
ATOM 677 N N . ASN A 1 87 ? -15.655 -4.055 -7.430 1.00 80.75 87 ASN A N 1
ATOM 678 C CA . ASN A 1 87 ? -15.014 -4.306 -8.712 1.00 80.75 87 ASN A CA 1
ATOM 679 C C . ASN A 1 87 ? -16.004 -4.032 -9.849 1.00 80.75 87 ASN A C 1
ATOM 681 O O . ASN A 1 87 ? -16.604 -4.936 -10.416 1.00 80.75 87 ASN A O 1
ATOM 685 N N . LYS A 1 88 ? -16.241 -2.753 -10.157 1.00 71.44 88 LYS A N 1
ATOM 686 C CA . LYS A 1 88 ? -17.216 -2.358 -11.189 1.00 71.44 88 LYS A CA 1
ATOM 687 C C . LYS A 1 88 ? -16.764 -2.662 -12.628 1.00 71.44 88 LYS A C 1
ATOM 689 O O . LYS A 1 88 ? -17.458 -2.259 -13.554 1.00 71.44 88 LYS A O 1
ATOM 694 N N . GLY A 1 89 ? -15.640 -3.357 -12.806 1.00 62.19 89 GLY A N 1
ATOM 695 C CA . GLY A 1 89 ? -15.068 -3.706 -14.103 1.00 62.19 89 GLY A CA 1
ATOM 696 C C . GLY A 1 89 ? -14.263 -5.005 -14.053 1.00 62.19 89 GLY A C 1
ATOM 697 O O . GLY A 1 89 ? -13.142 -5.019 -14.549 1.00 62.19 89 GLY A O 1
ATOM 698 N N . GLU A 1 90 ? -14.806 -6.074 -13.444 1.00 52.16 90 GLU A N 1
ATOM 699 C CA . GLU A 1 90 ? -14.169 -7.412 -13.386 1.00 52.16 90 GLU A CA 1
ATOM 700 C C . GLU A 1 90 ? -13.633 -7.899 -14.739 1.00 52.16 90 GLU A C 1
ATOM 702 O O . GLU A 1 90 ? -12.631 -8.610 -14.773 1.00 52.16 90 GLU A O 1
ATOM 707 N N . ASP A 1 91 ? -14.230 -7.445 -15.840 1.00 59.38 91 ASP A N 1
ATOM 708 C CA . ASP A 1 91 ? -13.845 -7.838 -17.193 1.00 59.38 91 ASP A CA 1
ATOM 709 C C . ASP A 1 91 ? -12.649 -7.055 -17.782 1.00 59.38 91 ASP A C 1
ATOM 711 O O . ASP A 1 91 ? -12.208 -7.375 -18.886 1.00 59.38 91 ASP A O 1
ATOM 715 N N . GLU A 1 92 ? -12.098 -6.036 -17.104 1.00 71.75 92 GLU A N 1
ATOM 716 C CA . GLU A 1 92 ? -11.143 -5.106 -17.741 1.00 71.75 92 GLU A CA 1
ATOM 717 C C . GLU A 1 92 ? -9.666 -5.271 -17.336 1.00 71.75 92 GLU A C 1
ATOM 719 O O . GLU A 1 92 ? -8.786 -4.831 -18.080 1.00 71.75 92 GLU A O 1
ATOM 724 N N . CYS A 1 93 ? -9.353 -5.920 -16.207 1.00 82.88 93 CYS A N 1
ATOM 725 C CA . CYS A 1 93 ? -7.962 -6.161 -15.796 1.00 82.88 93 CYS A CA 1
ATOM 726 C C . CYS A 1 93 ? -7.587 -7.644 -15.980 1.00 82.88 93 CYS A C 1
ATOM 728 O O . CYS A 1 93 ? -7.992 -8.461 -15.152 1.00 82.88 93 CYS A O 1
ATOM 730 N N . PRO A 1 94 ? -6.793 -8.030 -16.999 1.00 78.81 94 PRO A N 1
ATOM 731 C CA . PRO A 1 94 ? -6.249 -9.385 -17.084 1.00 78.81 94 PRO A CA 1
ATOM 732 C C . PRO A 1 94 ? -5.399 -9.691 -15.838 1.00 78.81 94 PRO A C 1
ATOM 734 O O . PRO A 1 94 ? -4.354 -9.073 -15.633 1.00 78.81 94 PRO A O 1
ATOM 737 N N . LEU A 1 95 ? -5.873 -10.638 -15.017 1.00 71.25 95 LEU A N 1
ATOM 738 C CA . LEU A 1 95 ? -5.409 -10.900 -13.641 1.00 71.25 95 LEU A CA 1
ATOM 739 C C . LEU A 1 95 ? -3.905 -11.200 -13.507 1.00 71.25 95 LEU A C 1
ATOM 741 O O . LEU A 1 95 ? -3.320 -10.979 -12.442 1.00 71.25 95 LEU A O 1
ATOM 745 N N . ASP A 1 96 ? -3.271 -11.692 -14.570 1.00 85.25 96 ASP A N 1
ATOM 746 C CA . ASP A 1 96 ? -1.871 -12.110 -14.521 1.00 85.25 96 ASP A CA 1
ATOM 747 C C . ASP A 1 96 ? -0.915 -10.906 -14.497 1.00 85.25 96 ASP A C 1
ATOM 749 O O . ASP A 1 96 ? -0.004 -10.853 -13.667 1.00 85.25 96 ASP A O 1
ATOM 753 N N . GLU A 1 97 ? -1.154 -9.904 -15.350 1.00 90.81 97 GLU A N 1
ATOM 754 C CA . GLU A 1 97 ? -0.275 -8.732 -15.502 1.00 90.81 97 GLU A CA 1
ATOM 755 C C . GLU A 1 97 ? -0.799 -7.495 -14.773 1.00 90.81 97 GLU A C 1
ATOM 757 O O . GLU A 1 97 ? -0.029 -6.605 -14.397 1.00 90.81 97 GLU A O 1
ATOM 762 N N . LEU A 1 98 ? -2.116 -7.436 -14.574 1.00 91.44 98 LEU A N 1
ATOM 763 C CA . LEU A 1 98 ? -2.830 -6.280 -14.068 1.00 91.44 98 LEU A CA 1
ATOM 764 C C . LEU A 1 98 ? -3.693 -6.646 -12.869 1.00 91.44 98 LEU A C 1
ATOM 766 O O . LEU A 1 98 ? -4.338 -7.687 -12.819 1.00 91.44 98 LEU A O 1
ATOM 770 N N . ILE A 1 99 ? -3.742 -5.727 -11.914 1.00 91.56 99 ILE A N 1
ATOM 771 C CA . ILE A 1 99 ? -4.660 -5.781 -10.783 1.00 91.56 99 ILE A CA 1
ATOM 772 C C . ILE A 1 99 ? -5.567 -4.552 -10.786 1.00 91.56 99 ILE A C 1
ATOM 774 O O . ILE A 1 99 ? -5.113 -3.462 -11.145 1.00 91.56 99 ILE A O 1
ATOM 778 N N . PRO A 1 100 ? -6.827 -4.682 -10.347 1.00 90.38 100 PRO A N 1
ATOM 779 C CA . PRO A 1 100 ? -7.716 -3.536 -10.226 1.00 90.38 100 PRO A CA 1
ATOM 780 C C . PRO A 1 100 ? -7.199 -2.506 -9.219 1.00 90.38 100 PRO A C 1
ATOM 782 O O . PRO A 1 100 ? -6.444 -2.817 -8.292 1.00 90.38 100 PRO A O 1
ATOM 785 N N . ALA A 1 101 ? -7.643 -1.266 -9.367 1.00 88.56 101 ALA A N 1
ATOM 786 C CA . ALA A 1 101 ? -7.234 -0.174 -8.506 1.00 88.56 101 ALA A CA 1
ATOM 787 C C . ALA A 1 101 ? -8.403 0.723 -8.104 1.00 88.56 101 ALA A C 1
ATOM 789 O O . ALA A 1 101 ? -9.314 0.983 -8.883 1.00 88.56 101 ALA A O 1
ATOM 790 N N . ARG A 1 102 ? -8.344 1.215 -6.862 1.00 83.38 102 ARG A N 1
ATOM 791 C CA . ARG A 1 102 ? -9.401 2.018 -6.232 1.00 83.38 102 ARG A CA 1
ATOM 792 C C . ARG A 1 102 ? -9.638 3.346 -6.955 1.00 83.38 102 ARG A C 1
ATOM 794 O O . ARG A 1 102 ? -10.781 3.721 -7.184 1.00 83.38 102 ARG A O 1
ATOM 801 N N . GLU A 1 103 ? -8.563 4.046 -7.307 1.00 71.44 103 GLU A N 1
ATOM 802 C CA . GLU A 1 103 ? -8.601 5.325 -8.016 1.00 71.44 103 GLU A CA 1
ATOM 803 C C . GLU A 1 103 ? -7.383 5.420 -8.931 1.00 71.44 103 GLU A C 1
ATOM 805 O O . GLU A 1 103 ? -6.264 5.660 -8.479 1.00 71.44 103 GLU A O 1
ATOM 810 N N . VAL A 1 104 ? -7.587 5.230 -10.232 1.00 61.38 104 VAL A N 1
ATOM 811 C CA . VAL A 1 104 ? -6.547 5.505 -11.224 1.00 61.38 104 VAL A CA 1
ATOM 812 C C . VAL A 1 104 ? -7.118 6.481 -12.232 1.00 61.38 104 VAL A C 1
ATOM 814 O O . VAL A 1 104 ? -7.775 6.116 -13.201 1.00 61.38 104 VAL A O 1
ATOM 817 N N . ASN A 1 105 ? -6.821 7.760 -12.006 1.00 56.50 105 ASN A N 1
ATOM 818 C CA . ASN A 1 105 ? -6.932 8.793 -13.028 1.00 56.50 105 ASN A CA 1
ATOM 819 C C . ASN A 1 105 ? -5.763 8.640 -14.011 1.00 56.50 105 ASN A C 1
ATOM 821 O O . ASN A 1 105 ? -4.930 9.538 -14.119 1.00 56.50 105 ASN A O 1
ATOM 825 N N . ASN A 1 106 ? -5.649 7.495 -14.690 1.00 63.66 106 ASN A N 1
ATOM 826 C CA . ASN A 1 106 ? -4.729 7.377 -15.814 1.00 63.66 106 ASN A CA 1
ATOM 827 C C . ASN A 1 106 ? -5.521 7.542 -17.118 1.00 63.66 106 ASN A C 1
ATOM 829 O O . ASN A 1 106 ? -6.051 6.565 -17.653 1.00 63.66 106 ASN A O 1
ATOM 833 N N . PRO A 1 107 ? -5.621 8.774 -17.653 1.00 62.62 107 PRO A N 1
ATOM 834 C CA . PRO A 1 107 ? -6.436 9.056 -18.832 1.00 62.62 107 PRO A CA 1
ATOM 835 C C . PRO A 1 107 ? -5.932 8.346 -20.094 1.00 62.62 107 PRO A C 1
ATOM 837 O O . PRO A 1 107 ? -6.627 8.349 -21.103 1.00 62.62 107 PRO A O 1
ATOM 840 N N . ARG A 1 108 ? -4.718 7.775 -20.071 1.00 67.62 108 ARG A N 1
ATOM 841 C CA . ARG A 1 108 ? -4.112 7.132 -21.242 1.00 67.62 108 ARG A CA 1
ATOM 842 C C . ARG A 1 108 ? -4.648 5.738 -21.511 1.00 67.62 108 ARG A C 1
ATOM 844 O O . ARG A 1 108 ? -4.822 5.394 -22.673 1.00 67.62 108 ARG A O 1
ATOM 851 N N . CYS A 1 109 ? -4.876 4.960 -20.457 1.00 72.44 109 CYS A N 1
ATOM 852 C CA . CYS A 1 109 ? -5.255 3.561 -20.600 1.00 7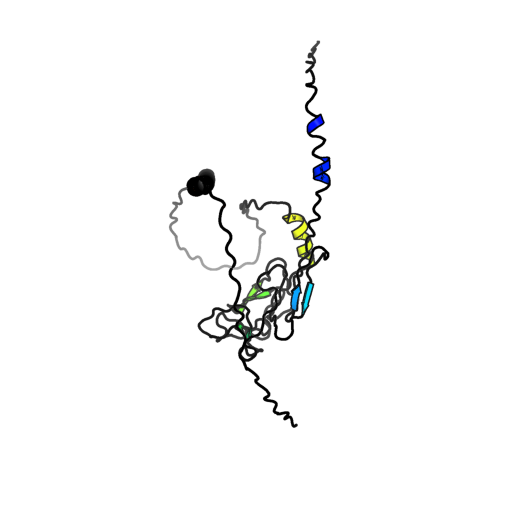2.44 109 CYS A CA 1
ATOM 853 C C . CYS A 1 109 ? -6.768 3.355 -20.475 1.00 72.44 109 CYS A C 1
ATOM 855 O O . CYS A 1 109 ? -7.273 2.337 -20.919 1.00 72.44 109 CYS A O 1
ATOM 857 N N . GLY A 1 110 ? -7.505 4.319 -19.906 1.00 71.94 110 GLY A N 1
ATOM 858 C CA . GLY A 1 110 ? -8.966 4.248 -19.770 1.00 71.94 110 GLY A CA 1
ATOM 859 C C . GLY A 1 110 ? -9.467 3.167 -18.807 1.00 71.94 110 GLY A C 1
ATOM 860 O O . GLY A 1 110 ? -10.648 3.170 -18.485 1.00 71.94 110 GLY A O 1
ATOM 861 N N . ILE A 1 111 ? -8.574 2.301 -18.320 1.00 74.69 111 ILE A N 1
ATOM 862 C CA . ILE A 1 111 ? -8.876 1.186 -17.433 1.00 74.69 111 ILE A CA 1
ATOM 863 C C . ILE A 1 111 ? -8.307 1.480 -16.033 1.00 74.69 111 ILE A C 1
ATOM 865 O O . ILE A 1 111 ? -7.136 1.869 -15.917 1.00 74.69 111 ILE A O 1
ATOM 869 N N . PRO A 1 112 ? -9.084 1.282 -14.953 1.00 85.44 112 PRO A N 1
ATOM 870 C CA . PRO A 1 112 ? -8.633 1.486 -13.580 1.00 85.44 112 PRO A CA 1
ATOM 871 C C . PRO A 1 112 ? -7.783 0.307 -13.055 1.00 85.44 112 PRO A C 1
ATOM 873 O O . PRO A 1 112 ? -8.089 -0.267 -12.011 1.00 85.44 112 PRO A O 1
ATOM 876 N N . CYS A 1 113 ? -6.702 -0.054 -13.758 1.00 88.81 113 CYS A N 1
ATOM 877 C CA . CYS A 1 113 ? -5.761 -1.102 -13.334 1.00 88.81 113 CYS A CA 1
ATOM 878 C C . CYS A 1 113 ? -4.389 -0.541 -12.925 1.00 88.81 113 CYS A C 1
ATOM 880 O O . CYS A 1 113 ? -4.018 0.590 -13.246 1.00 88.81 113 CYS A O 1
ATOM 882 N N . LEU A 1 114 ? -3.601 -1.380 -12.253 1.00 90.88 114 LEU A N 1
ATOM 883 C CA . LEU A 1 114 ? -2.186 -1.189 -11.935 1.00 90.88 114 LEU A CA 1
ATOM 884 C C . LEU A 1 114 ? -1.406 -2.452 -12.310 1.00 90.88 114 LEU A C 1
ATOM 886 O O . LEU A 1 114 ? -1.959 -3.548 -12.268 1.00 90.88 114 LEU A O 1
ATOM 890 N N . CYS A 1 115 ? -0.115 -2.315 -12.617 1.00 92.44 115 CYS A N 1
ATOM 891 C CA . CYS A 1 115 ? 0.744 -3.475 -12.858 1.00 92.44 115 CYS A CA 1
ATOM 892 C C . CYS A 1 115 ? 0.835 -4.376 -11.617 1.00 92.44 115 CYS A C 1
ATOM 894 O O . CYS A 1 115 ? 1.011 -3.897 -10.487 1.00 92.44 115 CYS A O 1
ATOM 896 N N . ASN A 1 116 ? 0.712 -5.685 -11.836 1.00 93.19 116 ASN A N 1
ATOM 897 C CA . ASN A 1 116 ? 0.708 -6.697 -10.794 1.00 93.19 116 ASN A CA 1
ATOM 898 C C . ASN A 1 116 ? 2.130 -6.980 -10.285 1.00 93.19 116 ASN A C 1
ATOM 900 O O . ASN A 1 116 ? 2.850 -7.848 -10.779 1.00 93.19 116 ASN A O 1
ATOM 904 N N . VAL A 1 117 ? 2.512 -6.258 -9.233 1.00 92.81 117 VAL A N 1
ATOM 905 C CA . VAL A 1 117 ? 3.820 -6.396 -8.576 1.00 92.81 117 VAL A CA 1
ATOM 906 C C . VAL A 1 117 ? 4.025 -7.791 -7.970 1.00 92.81 117 VAL A C 1
ATOM 908 O O . VAL A 1 117 ? 5.155 -8.267 -7.928 1.00 92.81 117 VAL A O 1
ATOM 911 N N . PHE A 1 118 ? 2.965 -8.490 -7.546 1.00 91.00 118 PHE A N 1
ATOM 912 C CA . PHE A 1 118 ? 3.093 -9.863 -7.035 1.00 91.00 118 PHE A CA 1
ATOM 913 C C . PHE A 1 118 ? 3.516 -10.843 -8.133 1.00 91.00 118 PHE A C 1
ATOM 915 O O . PHE A 1 118 ? 4.297 -11.752 -7.858 1.00 91.00 118 PHE A O 1
ATOM 922 N N . SER A 1 119 ? 3.077 -10.593 -9.368 1.00 92.38 119 SER A N 1
ATOM 923 C CA . SER A 1 119 ? 3.440 -11.347 -10.572 1.00 92.38 119 SER A CA 1
ATOM 924 C C . SER A 1 119 ? 4.664 -10.779 -11.305 1.00 92.38 119 SER A C 1
ATOM 926 O O . SER A 1 119 ? 4.882 -11.102 -12.466 1.00 92.38 119 SER A O 1
ATOM 928 N N . CYS A 1 120 ? 5.475 -9.930 -10.660 1.00 94.38 120 CYS A N 1
ATOM 929 C CA . CYS A 1 120 ? 6.682 -9.333 -11.253 1.00 94.38 120 CYS A CA 1
ATOM 930 C C . CYS A 1 120 ? 6.447 -8.347 -12.406 1.00 94.38 120 CYS A C 1
ATOM 932 O O . CYS A 1 120 ? 7.363 -8.081 -13.186 1.00 94.38 120 CYS A O 1
ATOM 934 N N . TYR A 1 121 ? 5.261 -7.743 -12.485 1.00 95.00 121 TYR A N 1
ATOM 935 C CA . TYR A 1 121 ? 4.967 -6.693 -13.455 1.00 95.00 121 TYR A CA 1
ATOM 936 C C . TYR A 1 121 ? 5.108 -5.296 -12.844 1.00 95.00 121 TYR A C 1
ATOM 938 O O . TYR A 1 121 ? 4.658 -5.029 -11.727 1.00 95.00 121 TYR A O 1
ATOM 946 N N . TYR A 1 122 ? 5.711 -4.381 -13.602 1.00 94.75 122 TYR A N 1
ATOM 947 C CA . TYR A 1 122 ? 5.960 -2.997 -13.200 1.00 94.75 122 TYR A CA 1
ATOM 948 C C . TYR A 1 122 ? 5.746 -2.017 -14.363 1.00 94.75 122 TYR A C 1
ATOM 950 O O . TYR A 1 122 ? 5.851 -2.372 -15.538 1.00 94.75 122 TYR A O 1
ATOM 958 N N . GLY A 1 123 ? 5.463 -0.761 -14.036 1.00 93.56 123 GLY A N 1
ATOM 959 C CA . GLY A 1 123 ? 5.204 0.326 -14.975 1.00 93.56 123 GLY A CA 1
ATOM 960 C C . GLY A 1 123 ? 4.304 1.399 -14.360 1.00 93.56 123 GLY A C 1
ATOM 961 O O . GLY A 1 123 ? 3.474 1.117 -13.497 1.00 93.56 123 GLY A O 1
ATOM 962 N N . ASP A 1 124 ? 4.475 2.643 -14.802 1.00 90.75 124 ASP A N 1
ATOM 963 C CA . ASP A 1 124 ? 3.550 3.748 -14.522 1.00 90.75 124 ASP A CA 1
ATOM 964 C C . ASP A 1 124 ? 2.255 3.644 -15.344 1.00 90.75 124 ASP A C 1
ATOM 966 O O . ASP A 1 124 ? 1.184 4.051 -14.892 1.00 90.75 124 ASP A O 1
ATOM 970 N N . ASP A 1 125 ? 2.359 3.099 -16.556 1.00 90.00 125 ASP A N 1
ATOM 971 C CA . ASP A 1 125 ? 1.248 2.908 -17.480 1.00 90.00 125 ASP A CA 1
ATOM 972 C C . ASP A 1 125 ? 0.732 1.456 -17.425 1.00 90.00 125 ASP A C 1
ATOM 974 O O . ASP A 1 125 ? 1.442 0.548 -17.868 1.00 90.00 125 ASP A O 1
ATOM 978 N N . PRO A 1 126 ? -0.503 1.207 -16.939 1.00 88.56 126 PRO A N 1
ATOM 979 C CA . PRO A 1 126 ? -1.074 -0.138 -16.898 1.00 88.56 126 PRO A CA 1
ATOM 980 C C . PRO A 1 126 ? -1.287 -0.728 -18.301 1.00 88.56 126 PRO A C 1
ATOM 982 O O . PRO A 1 126 ? -1.336 -1.939 -18.454 1.00 88.56 126 PRO A O 1
ATOM 985 N N . CYS A 1 127 ? -1.323 0.084 -19.361 1.00 87.38 127 CYS A N 1
ATOM 986 C CA . CYS A 1 127 ? -1.359 -0.432 -20.733 1.00 87.38 127 CYS A CA 1
ATOM 987 C C . CYS A 1 127 ? 0.002 -0.977 -21.206 1.00 87.38 127 CYS A C 1
ATOM 989 O O . CYS A 1 127 ? 0.102 -1.521 -22.307 1.00 87.38 127 CYS A O 1
ATOM 991 N N . ARG A 1 128 ? 1.078 -0.757 -20.439 1.00 91.62 128 ARG A N 1
ATOM 992 C CA . ARG A 1 128 ? 2.461 -1.079 -20.816 1.00 91.62 128 ARG A CA 1
ATOM 993 C C . ARG A 1 128 ? 3.256 -1.617 -19.632 1.00 91.62 128 ARG A C 1
ATOM 995 O O . ARG A 1 128 ? 4.399 -1.207 -19.408 1.00 91.62 128 ARG A O 1
ATOM 1002 N N . CYS A 1 129 ? 2.664 -2.549 -18.896 1.00 93.25 129 CYS A N 1
ATOM 1003 C CA . CYS A 1 129 ? 3.397 -3.266 -17.867 1.00 93.25 129 CYS A CA 1
ATOM 1004 C C . CYS A 1 129 ? 4.557 -4.050 -18.486 1.00 93.25 129 CYS A C 1
ATOM 1006 O O . CYS A 1 129 ? 4.451 -4.649 -19.556 1.00 93.25 129 CYS A O 1
ATOM 1008 N N . ARG A 1 130 ? 5.698 -4.017 -17.809 1.00 94.88 130 ARG A N 1
ATOM 1009 C CA . ARG A 1 130 ? 6.890 -4.785 -18.151 1.00 94.88 130 ARG A CA 1
ATOM 1010 C C . ARG A 1 130 ? 7.074 -5.858 -17.099 1.00 94.88 130 ARG A C 1
ATOM 1012 O O . ARG A 1 130 ? 6.921 -5.584 -15.914 1.00 94.88 130 ARG A O 1
ATOM 1019 N N . SER A 1 131 ? 7.424 -7.057 -17.537 1.00 93.69 131 SER A N 1
ATOM 1020 C CA . SER A 1 131 ? 7.831 -8.128 -16.635 1.00 93.69 131 SER A CA 1
ATOM 1021 C C . SER A 1 131 ? 9.301 -7.941 -16.251 1.00 93.69 131 SER A C 1
ATOM 1023 O O . SER A 1 131 ? 10.153 -7.633 -17.093 1.00 93.69 131 SER A O 1
ATOM 1025 N N . GLN A 1 132 ? 9.601 -8.084 -14.965 1.00 85.06 132 GLN A N 1
ATOM 1026 C CA . GLN A 1 132 ? 10.949 -8.318 -14.467 1.00 85.06 132 GLN A CA 1
ATOM 1027 C C . GLN A 1 132 ? 11.155 -9.830 -14.345 1.00 85.06 132 GLN A C 1
ATOM 1029 O O . GLN A 1 132 ? 10.222 -10.528 -13.965 1.00 85.06 132 GLN A O 1
ATOM 1034 N N . ASN A 1 133 ? 12.367 -10.319 -14.648 1.00 79.44 133 ASN A N 1
ATOM 1035 C CA . ASN A 1 133 ? 12.741 -11.737 -14.535 1.00 79.44 133 ASN A CA 1
ATOM 1036 C C . ASN A 1 133 ? 12.067 -12.433 -13.337 1.00 79.44 133 ASN A C 1
ATOM 1038 O O . ASN A 1 133 ? 12.125 -11.903 -12.227 1.00 79.44 133 ASN A O 1
ATOM 1042 N N . ASP A 1 134 ? 11.580 -13.663 -13.538 1.00 74.94 134 ASP A N 1
ATOM 1043 C CA . ASP A 1 134 ? 10.817 -14.481 -12.568 1.00 74.94 134 ASP A CA 1
ATOM 1044 C C . ASP A 1 134 ? 11.458 -14.635 -11.174 1.00 74.94 134 ASP A C 1
ATOM 1046 O O . ASP A 1 134 ? 10.828 -15.090 -10.222 1.00 74.94 134 ASP A O 1
ATOM 1050 N N . ARG A 1 135 ? 12.737 -14.278 -11.033 1.00 84.25 135 ARG A N 1
ATOM 1051 C CA . ARG A 1 135 ? 13.474 -14.323 -9.768 1.00 84.25 135 ARG A CA 1
ATOM 1052 C C . ARG A 1 135 ? 13.066 -13.210 -8.791 1.00 84.25 135 ARG A C 1
ATOM 1054 O O . ARG A 1 135 ? 13.229 -13.388 -7.584 1.00 84.25 135 ARG A O 1
ATOM 1061 N N . GLY A 1 136 ? 12.548 -12.089 -9.295 1.00 90.94 136 GLY A N 1
ATOM 1062 C CA . GLY A 1 136 ? 12.188 -10.914 -8.503 1.00 90.94 136 GLY A CA 1
ATOM 1063 C C . GLY A 1 136 ? 13.347 -10.280 -7.735 1.00 90.94 136 GLY A C 1
ATOM 1064 O O . GLY A 1 136 ? 14.491 -10.310 -8.185 1.00 90.94 136 GLY A O 1
ATOM 1065 N N . CYS A 1 137 ? 13.036 -9.688 -6.582 1.00 95.50 137 CYS A N 1
ATOM 1066 C CA . CYS A 1 137 ? 13.993 -9.007 -5.715 1.00 95.50 137 CYS A CA 1
ATOM 1067 C C . CYS A 1 137 ? 14.555 -9.920 -4.624 1.00 95.50 137 CYS A C 1
ATOM 1069 O O . CYS A 1 137 ? 13.884 -10.851 -4.178 1.00 95.50 137 CYS A O 1
ATOM 1071 N N . ASP A 1 138 ? 15.781 -9.628 -4.185 1.00 95.88 138 ASP A N 1
ATOM 1072 C CA . ASP A 1 138 ? 16.478 -10.359 -3.124 1.00 95.88 138 ASP A CA 1
ATOM 1073 C C . ASP A 1 138 ? 15.823 -10.190 -1.734 1.00 95.88 138 ASP A C 1
ATOM 1075 O O . ASP A 1 138 ? 14.850 -9.454 -1.549 1.00 95.88 138 ASP A O 1
ATOM 1079 N N . PHE A 1 139 ? 16.372 -10.885 -0.730 1.00 94.56 139 PHE A N 1
ATOM 1080 C CA . PHE A 1 139 ? 15.951 -10.762 0.668 1.00 94.56 139 PHE A CA 1
ATOM 1081 C C . PHE A 1 139 ? 15.952 -9.296 1.127 1.00 94.56 139 PHE A C 1
ATOM 1083 O O . PHE A 1 139 ? 16.903 -8.556 0.875 1.00 94.56 139 PHE A O 1
ATOM 1090 N N . ASN A 1 140 ? 14.901 -8.900 1.849 1.00 95.19 140 ASN A N 1
ATOM 1091 C CA . ASN A 1 140 ? 14.697 -7.538 2.349 1.00 95.19 140 ASN A CA 1
ATOM 1092 C C . ASN A 1 140 ? 14.680 -6.432 1.271 1.00 95.19 140 ASN A C 1
ATOM 1094 O O . ASN A 1 140 ? 14.955 -5.269 1.575 1.00 95.19 140 ASN A O 1
ATOM 1098 N N . MET A 1 141 ? 14.341 -6.789 0.029 1.00 96.56 141 MET A N 1
ATOM 1099 C CA . MET A 1 141 ? 14.149 -5.859 -1.083 1.00 96.56 141 MET A CA 1
ATOM 1100 C C . MET A 1 141 ? 12.724 -5.975 -1.655 1.00 96.56 141 MET A C 1
ATOM 1102 O O . MET A 1 141 ? 12.178 -7.072 -1.818 1.00 96.56 141 MET A O 1
ATOM 1106 N N . THR A 1 142 ? 12.119 -4.848 -2.018 1.00 95.00 142 THR A N 1
ATOM 1107 C CA . THR A 1 142 ? 10.834 -4.770 -2.727 1.00 95.00 142 THR A CA 1
ATOM 1108 C C . THR A 1 142 ? 11.028 -4.227 -4.131 1.00 95.00 142 THR A C 1
ATOM 1110 O O . THR A 1 142 ? 11.895 -3.392 -4.368 1.00 95.00 142 THR A O 1
ATOM 1113 N N . MET A 1 143 ? 10.200 -4.681 -5.067 1.00 94.75 143 MET A N 1
ATOM 1114 C CA . MET A 1 143 ? 10.192 -4.125 -6.414 1.00 94.75 143 MET A CA 1
ATOM 1115 C C . MET A 1 143 ? 9.465 -2.777 -6.400 1.00 94.75 143 MET A C 1
ATOM 1117 O O . MET A 1 143 ? 8.331 -2.677 -5.920 1.00 94.75 143 MET A O 1
ATOM 1121 N N . ASN A 1 144 ? 10.098 -1.739 -6.938 1.00 93.81 144 ASN A N 1
ATOM 1122 C CA . ASN A 1 144 ? 9.449 -0.465 -7.199 1.00 93.81 144 ASN A CA 1
ATOM 1123 C C . ASN A 1 144 ? 8.422 -0.657 -8.323 1.00 93.81 144 ASN A C 1
ATOM 1125 O O . ASN A 1 144 ? 8.770 -1.031 -9.444 1.00 93.81 144 ASN A O 1
ATOM 1129 N N . ARG A 1 145 ? 7.145 -0.380 -8.035 1.00 92.19 145 ARG A N 1
ATOM 1130 C CA . ARG A 1 145 ? 6.042 -0.595 -8.988 1.00 92.19 145 ARG A CA 1
ATOM 1131 C C . ARG A 1 145 ? 6.214 0.168 -10.303 1.00 92.19 145 ARG A C 1
ATOM 1133 O O . ARG A 1 145 ? 5.699 -0.285 -11.314 1.00 92.19 145 ARG A O 1
ATOM 1140 N N . ILE A 1 146 ? 6.887 1.316 -10.298 1.00 92.69 146 ILE A N 1
ATOM 1141 C CA . ILE A 1 146 ? 7.019 2.187 -11.470 1.00 92.69 146 ILE A CA 1
ATOM 1142 C C . ILE A 1 146 ? 8.268 1.822 -12.276 1.00 92.69 146 ILE A C 1
ATOM 1144 O O . ILE A 1 146 ? 8.195 1.628 -13.491 1.00 92.69 146 ILE A O 1
ATOM 1148 N N . THR A 1 147 ? 9.420 1.737 -11.611 1.00 95.00 147 THR A N 1
ATOM 1149 C CA . THR A 1 147 ? 10.716 1.558 -12.285 1.00 95.00 147 THR A CA 1
ATOM 1150 C C . THR A 1 147 ? 11.078 0.093 -12.504 1.00 95.00 147 THR A C 1
ATOM 1152 O O . THR A 1 147 ? 11.842 -0.199 -13.422 1.00 95.00 147 THR A O 1
ATOM 1155 N N . GLY A 1 148 ? 10.528 -0.816 -11.694 1.00 93.62 148 GLY A N 1
ATOM 1156 C CA . GLY A 1 148 ? 10.930 -2.220 -11.637 1.00 93.62 148 GLY A CA 1
ATOM 1157 C C . GLY A 1 148 ? 12.253 -2.445 -10.911 1.00 93.62 148 GLY A C 1
ATOM 1158 O O . GLY A 1 148 ? 12.730 -3.569 -10.851 1.00 93.62 148 GLY A O 1
ATOM 1159 N N . GLU A 1 149 ? 12.889 -1.408 -10.368 1.00 95.25 149 GLU A N 1
ATOM 1160 C CA . GLU A 1 149 ? 14.133 -1.574 -9.616 1.00 95.25 149 GLU A CA 1
ATOM 1161 C C . GLU A 1 149 ? 13.858 -2.187 -8.238 1.00 95.25 149 GLU A C 1
ATOM 1163 O O . GLU A 1 149 ? 12.815 -1.945 -7.631 1.00 95.25 149 GLU A O 1
ATOM 1168 N N . CYS A 1 150 ? 14.793 -2.997 -7.741 1.00 96.38 150 CYS A N 1
ATOM 1169 C CA . CYS A 1 150 ? 14.708 -3.545 -6.393 1.00 96.38 150 CYS A CA 1
ATOM 1170 C C . CYS A 1 150 ? 15.268 -2.538 -5.390 1.00 96.38 150 CYS A C 1
ATOM 1172 O O . CYS A 1 150 ? 16.453 -2.206 -5.424 1.00 96.38 150 CYS A O 1
ATOM 1174 N N . GLU A 1 151 ? 14.412 -2.083 -4.486 1.00 96.25 151 GLU A N 1
ATOM 1175 C CA . GLU A 1 151 ? 14.729 -1.118 -3.440 1.00 96.25 151 GLU A CA 1
ATOM 1176 C C . GLU A 1 151 ? 14.693 -1.798 -2.066 1.00 96.25 151 GLU A C 1
ATOM 1178 O O . GLU A 1 151 ? 13.932 -2.751 -1.874 1.00 96.25 151 GLU A O 1
ATOM 1183 N N . PRO A 1 152 ? 15.479 -1.330 -1.082 1.00 96.88 152 PRO A N 1
ATOM 1184 C CA . PRO A 1 152 ? 15.390 -1.837 0.282 1.00 96.88 152 PRO A CA 1
ATOM 1185 C C . PRO A 1 152 ? 13.970 -1.715 0.838 1.00 96.88 152 PRO A C 1
ATOM 1187 O O . PRO A 1 152 ? 13.284 -0.721 0.591 1.00 96.88 152 PRO A O 1
ATOM 1190 N N . CYS A 1 153 ? 13.544 -2.701 1.629 1.00 95.00 153 CYS A N 1
ATOM 1191 C CA . CYS A 1 153 ? 12.286 -2.605 2.358 1.00 95.00 153 CYS A CA 1
ATOM 1192 C C . CYS A 1 153 ? 12.224 -1.297 3.174 1.00 95.00 153 CYS A C 1
ATOM 1194 O O . CYS A 1 153 ? 13.206 -0.951 3.843 1.00 95.00 153 CYS A O 1
ATOM 1196 N N . PRO A 1 154 ? 11.088 -0.573 3.156 1.00 91.00 154 PRO A N 1
ATOM 1197 C CA . PRO A 1 154 ? 10.871 0.576 4.027 1.00 91.00 154 PRO A CA 1
ATOM 1198 C C . PRO A 1 154 ? 11.129 0.250 5.503 1.00 91.00 154 PRO A C 1
ATOM 1200 O O . PRO A 1 154 ? 11.007 -0.900 5.932 1.00 91.00 154 PRO A O 1
ATOM 1203 N N . LEU A 1 155 ? 11.433 1.275 6.304 1.00 87.06 155 LEU A N 1
ATOM 1204 C CA . LEU A 1 155 ? 11.634 1.114 7.747 1.00 87.06 155 LEU A CA 1
ATOM 1205 C C . LEU A 1 155 ? 10.456 0.367 8.393 1.00 87.06 155 LEU A C 1
ATOM 1207 O O . LEU A 1 155 ? 9.296 0.629 8.072 1.00 87.06 155 LEU A O 1
ATOM 1211 N N . TYR A 1 156 ? 10.775 -0.542 9.319 1.00 85.56 156 TYR A N 1
ATOM 1212 C CA . TYR A 1 156 ? 9.817 -1.395 10.041 1.00 85.56 156 TYR A CA 1
ATOM 1213 C C . TYR A 1 156 ? 9.047 -2.396 9.165 1.00 85.56 156 TYR A C 1
ATOM 1215 O O . TYR A 1 156 ? 8.051 -2.982 9.604 1.00 85.56 156 TYR A O 1
ATOM 1223 N N . THR A 1 157 ? 9.500 -2.605 7.930 1.00 91.19 157 THR A N 1
ATOM 1224 C CA . THR A 1 157 ? 9.037 -3.680 7.055 1.00 91.19 157 THR A CA 1
ATOM 1225 C C . THR A 1 157 ? 10.195 -4.610 6.715 1.00 91.19 157 THR A C 1
ATOM 1227 O O . THR A 1 157 ? 11.360 -4.223 6.771 1.00 91.19 157 THR A O 1
ATOM 1230 N N . PHE A 1 158 ? 9.879 -5.855 6.391 1.00 92.94 158 PHE A N 1
ATOM 1231 C CA . PHE A 1 158 ? 10.838 -6.895 6.078 1.00 92.94 158 PHE A CA 1
ATOM 1232 C C . PHE A 1 158 ? 10.294 -7.816 4.991 1.00 92.94 158 PHE A C 1
ATOM 1234 O O . PHE A 1 158 ? 9.088 -7.903 4.753 1.00 92.94 158 PHE A O 1
ATOM 1241 N N . LYS A 1 159 ? 11.192 -8.555 4.348 1.00 93.19 159 LYS A N 1
ATOM 1242 C CA . LYS A 1 159 ? 10.821 -9.596 3.392 1.00 93.19 159 LYS A CA 1
ATOM 1243 C C . LYS A 1 159 ? 11.761 -10.776 3.530 1.00 93.19 159 LYS A C 1
ATOM 1245 O O . LYS A 1 159 ? 12.974 -10.622 3.407 1.00 93.19 159 LYS A O 1
ATOM 1250 N N . ASN A 1 160 ? 11.191 -11.940 3.824 1.00 90.56 160 ASN A N 1
ATOM 1251 C CA . ASN A 1 160 ? 11.948 -13.132 4.201 1.00 90.56 160 ASN A CA 1
ATOM 1252 C C . ASN A 1 160 ? 12.363 -14.017 3.015 1.00 90.56 160 ASN A C 1
ATOM 1254 O O . ASN A 1 160 ? 13.125 -14.963 3.201 1.00 90.56 160 ASN A O 1
ATOM 1258 N N . ASN A 1 161 ? 11.865 -13.730 1.817 1.00 91.62 161 ASN A N 1
ATOM 1259 C CA . ASN A 1 161 ? 12.065 -14.524 0.617 1.00 91.62 161 ASN A CA 1
ATOM 1260 C C . ASN A 1 161 ? 12.461 -13.644 -0.574 1.00 91.62 161 ASN A C 1
ATOM 1262 O O . ASN A 1 161 ? 12.291 -12.424 -0.564 1.00 91.62 161 ASN A O 1
ATOM 1266 N N . THR A 1 162 ? 12.998 -14.285 -1.608 1.00 90.75 162 THR A N 1
ATOM 1267 C CA . THR A 1 162 ? 13.183 -13.648 -2.912 1.00 90.75 162 THR A CA 1
ATOM 1268 C C . THR A 1 162 ? 11.858 -13.636 -3.674 1.00 90.75 162 THR A C 1
ATOM 1270 O O . THR A 1 162 ? 11.114 -14.615 -3.609 1.00 90.75 162 THR A O 1
ATOM 1273 N N . GLY A 1 163 ? 11.559 -12.564 -4.404 1.00 92.81 163 GLY A N 1
ATOM 1274 C CA . GLY A 1 163 ? 10.351 -12.458 -5.232 1.00 92.81 163 GLY A CA 1
ATOM 1275 C C . GLY A 1 163 ? 9.944 -11.011 -5.503 1.00 92.81 163 GLY A C 1
ATOM 1276 O O . GLY A 1 163 ? 10.645 -10.084 -5.105 1.00 92.81 163 GLY A O 1
ATOM 1277 N N . CYS A 1 164 ? 8.807 -10.782 -6.155 1.00 90.50 164 CYS A N 1
ATOM 1278 C CA . CYS A 1 164 ? 8.393 -9.434 -6.577 1.00 90.50 164 CYS A CA 1
ATOM 1279 C C . CYS A 1 164 ? 7.406 -8.740 -5.632 1.00 90.50 164 CYS A C 1
ATOM 1281 O O . CYS A 1 164 ? 7.291 -7.520 -5.669 1.00 90.50 164 CYS A O 1
ATOM 1283 N N . GLY A 1 165 ? 6.766 -9.491 -4.729 1.00 86.19 165 GLY A N 1
ATOM 1284 C CA . GLY A 1 165 ? 5.787 -8.960 -3.778 1.00 86.19 165 GLY A CA 1
ATOM 1285 C C . GLY A 1 165 ? 6.327 -7.872 -2.828 1.00 86.19 165 GLY A C 1
ATOM 1286 O O . GLY A 1 165 ? 7.548 -7.726 -2.677 1.00 86.19 165 GLY A O 1
ATOM 1287 N N . PRO A 1 166 ? 5.425 -7.119 -2.175 1.00 90.62 166 PRO A N 1
ATOM 1288 C CA . PRO A 1 166 ? 5.775 -6.052 -1.244 1.00 90.62 166 PRO A CA 1
ATOM 1289 C C . PRO A 1 166 ? 6.453 -6.594 0.023 1.00 90.62 166 PRO A C 1
ATOM 1291 O O . PRO A 1 166 ? 6.419 -7.792 0.307 1.00 90.62 166 PRO A O 1
ATOM 1294 N N . CYS A 1 167 ? 7.054 -5.698 0.806 1.00 93.31 167 CYS A N 1
ATOM 1295 C CA . CYS A 1 167 ? 7.525 -6.029 2.150 1.00 93.31 167 CYS A CA 1
ATOM 1296 C C . CYS A 1 167 ? 6.355 -6.118 3.139 1.00 93.31 167 CYS A C 1
ATOM 1298 O O . CYS A 1 167 ? 5.343 -5.434 2.994 1.00 93.31 167 CYS A O 1
ATOM 1300 N N . TYR A 1 168 ? 6.529 -6.939 4.169 1.00 92.62 168 TYR A N 1
ATOM 1301 C CA . TYR A 1 168 ? 5.587 -7.139 5.263 1.00 92.62 168 TYR A CA 1
ATOM 1302 C C . TYR A 1 168 ? 6.020 -6.316 6.469 1.00 92.62 168 TYR A C 1
ATOM 1304 O O . TYR A 1 168 ? 7.203 -6.227 6.776 1.00 92.62 168 TYR A O 1
ATOM 1312 N N . TYR A 1 169 ? 5.087 -5.729 7.198 1.00 89.38 169 TYR A N 1
ATOM 1313 C CA . TYR A 1 169 ? 5.405 -5.027 8.436 1.00 89.38 169 TYR A CA 1
ATOM 1314 C C . TYR A 1 169 ? 5.835 -5.992 9.540 1.00 89.38 169 TYR A C 1
ATOM 1316 O O . TYR A 1 169 ? 5.223 -7.045 9.736 1.00 89.38 169 TYR A O 1
ATOM 1324 N N . ASN A 1 170 ? 6.853 -5.597 10.303 1.00 86.38 170 ASN A N 1
ATOM 1325 C CA . ASN A 1 170 ? 7.311 -6.330 11.475 1.00 86.38 170 ASN A CA 1
ATOM 1326 C C . ASN A 1 170 ? 6.480 -5.937 12.709 1.00 86.38 170 ASN A C 1
ATOM 1328 O O . ASN A 1 170 ? 6.708 -4.883 13.304 1.00 86.38 170 ASN A O 1
ATOM 1332 N N . GLU A 1 171 ? 5.524 -6.783 13.115 1.00 78.81 171 GLU A N 1
ATOM 1333 C CA . GLU A 1 171 ? 4.670 -6.505 14.285 1.00 78.81 171 GLU A CA 1
ATOM 1334 C C . GLU A 1 171 ? 5.472 -6.312 15.585 1.00 78.81 171 GLU A C 1
ATOM 1336 O O . GLU A 1 171 ? 5.050 -5.546 16.451 1.00 78.81 171 GLU A O 1
ATOM 1341 N N . MET A 1 172 ? 6.624 -6.979 15.732 1.00 75.19 172 MET A N 1
ATOM 1342 C CA . MET A 1 172 ? 7.421 -6.926 16.963 1.00 75.19 172 MET A CA 1
ATOM 1343 C C . MET A 1 172 ? 8.213 -5.623 17.099 1.00 75.19 172 MET A C 1
ATOM 1345 O O . MET A 1 172 ? 8.337 -5.100 18.202 1.00 75.19 172 MET A O 1
ATOM 1349 N N . GLU A 1 173 ? 8.721 -5.068 15.997 1.00 70.88 173 GLU A N 1
ATOM 1350 C CA . GLU A 1 173 ? 9.454 -3.793 16.032 1.00 70.88 173 GLU A CA 1
ATOM 1351 C C . GLU A 1 173 ? 8.526 -2.596 16.256 1.00 70.88 173 GLU A C 1
ATOM 1353 O O . GLU A 1 173 ? 8.904 -1.643 16.936 1.00 70.88 173 GLU A O 1
ATOM 1358 N N . TRP A 1 174 ? 7.284 -2.659 15.767 1.00 62.88 174 TRP A N 1
ATOM 1359 C CA . TRP A 1 174 ? 6.310 -1.581 15.959 1.00 62.88 174 TRP A CA 1
ATOM 1360 C C . TRP A 1 174 ? 5.877 -1.394 17.412 1.00 62.88 174 TRP A C 1
ATOM 1362 O O . TRP A 1 174 ? 5.679 -0.257 17.843 1.00 62.88 174 TRP A O 1
ATOM 1372 N N . GLN A 1 175 ? 5.792 -2.475 18.194 1.00 60.50 175 GLN A N 1
ATOM 1373 C CA . GLN A 1 175 ? 5.447 -2.381 19.618 1.00 60.50 175 GLN A CA 1
ATOM 1374 C C . GLN A 1 175 ? 6.449 -1.532 20.414 1.00 60.50 175 GLN A C 1
ATOM 1376 O O . GLN A 1 175 ? 6.073 -0.940 21.423 1.00 60.50 175 GLN A O 1
ATOM 1381 N N . TYR A 1 176 ? 7.696 -1.421 19.944 1.00 56.22 176 TYR A N 1
ATOM 1382 C CA . TYR A 1 176 ? 8.712 -0.583 20.576 1.00 56.22 176 TYR A CA 1
ATOM 1383 C C . TYR A 1 176 ? 8.604 0.895 20.194 1.00 56.22 176 TYR A C 1
ATOM 1385 O O . TYR A 1 176 ? 8.976 1.748 20.990 1.00 56.22 176 TYR A O 1
ATOM 1393 N N . VAL A 1 177 ? 8.095 1.243 19.011 1.00 54.72 177 VAL A N 1
ATOM 1394 C CA . VAL A 1 177 ? 8.048 2.650 18.570 1.00 54.72 177 VAL A CA 1
ATOM 1395 C C . VAL A 1 177 ? 6.907 3.411 19.254 1.00 54.72 177 VAL A C 1
ATOM 1397 O O . VAL A 1 177 ? 7.081 4.569 19.643 1.00 54.72 177 VAL A O 1
ATOM 1400 N N . ASP A 1 178 ? 5.766 2.754 19.474 1.00 49.78 178 ASP A N 1
ATOM 1401 C CA . ASP A 1 178 ? 4.585 3.384 20.084 1.00 49.78 178 ASP A CA 1
ATOM 1402 C C . ASP A 1 178 ? 4.794 3.718 21.572 1.00 49.78 178 ASP A C 1
ATOM 1404 O O . ASP A 1 178 ? 4.286 4.724 22.067 1.00 49.78 178 ASP A O 1
ATOM 1408 N N . SER A 1 179 ? 5.623 2.942 22.284 1.00 50.34 179 SER A N 1
ATOM 1409 C CA . SER A 1 179 ? 5.945 3.229 23.687 1.00 50.34 179 SER A CA 1
ATOM 1410 C C . SER A 1 179 ? 6.824 4.469 23.883 1.00 50.34 179 SER A C 1
ATOM 1412 O O . SER A 1 179 ? 6.844 5.013 24.985 1.00 50.34 179 SER A O 1
ATOM 1414 N N . TYR A 1 180 ? 7.540 4.928 22.848 1.00 47.47 180 TYR A N 1
ATOM 1415 C CA . TYR A 1 180 ? 8.456 6.072 22.954 1.00 47.47 180 TYR A CA 1
ATOM 1416 C C . TYR A 1 180 ? 7.951 7.340 22.247 1.00 47.47 180 TYR A C 1
ATOM 1418 O O . TYR A 1 180 ? 8.233 8.435 22.724 1.00 47.47 180 TYR A O 1
ATOM 1426 N N . ASN A 1 181 ? 7.156 7.233 21.175 1.00 46.66 181 ASN A N 1
ATOM 1427 C CA . ASN A 1 181 ? 6.788 8.396 20.350 1.00 46.66 181 ASN A CA 1
ATOM 1428 C C . ASN A 1 181 ? 5.420 9.036 20.650 1.00 46.66 181 ASN A C 1
ATOM 1430 O O . ASN A 1 181 ? 5.110 10.075 20.070 1.00 46.66 181 ASN A O 1
ATOM 1434 N N . MET A 1 182 ? 4.612 8.506 21.577 1.00 42.59 182 MET A N 1
ATOM 1435 C CA . MET A 1 182 ? 3.377 9.186 22.013 1.00 42.59 182 MET A CA 1
ATOM 1436 C C . MET A 1 182 ? 3.587 10.279 23.080 1.00 42.59 182 MET A C 1
ATOM 1438 O O . MET A 1 182 ? 2.622 10.938 23.467 1.00 42.59 182 MET A O 1
ATOM 1442 N N . LEU A 1 183 ? 4.823 10.516 23.537 1.00 45.25 183 LEU A N 1
ATOM 1443 C CA . LEU A 1 183 ? 5.130 11.496 24.591 1.00 45.25 183 LEU A CA 1
ATOM 1444 C C . LEU A 1 183 ? 6.028 12.670 24.171 1.00 45.25 183 LEU A C 1
ATOM 1446 O O . LEU A 1 183 ? 6.194 13.586 24.975 1.00 45.25 183 LEU A O 1
ATOM 1450 N N . GLU A 1 184 ? 6.538 12.727 22.937 1.00 40.97 184 GLU A N 1
ATOM 1451 C CA . GLU A 1 184 ? 7.340 13.872 22.482 1.00 40.97 184 GLU A CA 1
ATOM 1452 C C . GLU A 1 184 ? 6.735 14.571 21.252 1.00 40.97 184 GLU A C 1
ATOM 1454 O O . GLU A 1 184 ? 6.671 13.989 20.167 1.00 40.97 184 GLU A O 1
ATOM 1459 N N . PRO A 1 185 ? 6.300 15.843 21.370 1.00 42.09 185 PRO A N 1
ATOM 1460 C CA . PRO A 1 185 ? 5.997 16.651 20.202 1.00 42.09 185 PRO A CA 1
ATOM 1461 C C . PRO A 1 185 ? 7.290 16.897 19.419 1.00 42.09 185 PRO A C 1
ATOM 1463 O O . PRO A 1 185 ? 8.273 17.399 19.956 1.00 42.09 185 PRO A O 1
ATOM 1466 N N . LEU A 1 186 ? 7.245 16.547 18.135 1.00 44.34 186 LEU A N 1
ATOM 1467 C CA . LEU A 1 186 ? 8.312 16.660 17.145 1.00 44.34 186 LEU A CA 1
ATOM 1468 C C . LEU A 1 186 ? 8.977 18.057 17.147 1.00 44.34 186 LEU A C 1
ATOM 1470 O O . LEU A 1 186 ? 8.570 18.968 16.426 1.00 44.34 186 LEU A O 1
ATOM 1474 N N . THR A 1 187 ? 10.045 18.233 17.921 1.00 38.97 187 THR A N 1
ATOM 1475 C CA . THR A 1 187 ? 11.038 19.291 17.713 1.00 38.97 187 THR A CA 1
ATOM 1476 C C . THR A 1 187 ? 12.180 18.710 16.895 1.00 38.97 187 THR A C 1
ATOM 1478 O O . THR A 1 187 ? 13.192 18.241 17.409 1.00 38.97 187 THR A O 1
ATOM 1481 N N . THR A 1 188 ? 12.029 18.761 15.573 1.00 45.84 188 THR A N 1
ATOM 1482 C CA . THR A 1 188 ? 13.130 18.550 14.631 1.00 45.84 188 THR A CA 1
ATOM 1483 C C . THR A 1 188 ? 14.258 19.534 14.922 1.00 45.84 188 THR A C 1
ATOM 1485 O O . THR A 1 188 ? 14.169 20.717 14.589 1.00 45.84 188 THR A O 1
ATOM 1488 N N . LYS A 1 189 ? 15.350 19.030 15.502 1.00 39.53 189 LYS A N 1
ATOM 1489 C CA . LYS A 1 189 ? 16.663 19.669 15.443 1.00 39.53 189 LYS A CA 1
ATOM 1490 C C . LYS A 1 189 ? 17.640 18.725 14.751 1.00 39.53 189 LYS A C 1
ATOM 1492 O O . LYS A 1 189 ? 18.351 17.951 15.378 1.00 39.53 189 LYS A O 1
ATOM 1497 N N . THR A 1 190 ? 17.658 18.816 13.427 1.00 47.91 190 THR A N 1
ATOM 1498 C CA . THR A 1 190 ? 18.761 18.346 12.588 1.00 47.91 190 THR A CA 1
ATOM 1499 C C . THR A 1 190 ? 20.026 19.095 12.991 1.00 47.91 190 THR A C 1
ATOM 1501 O O . THR A 1 190 ? 20.021 20.323 12.946 1.00 47.91 190 THR A O 1
ATOM 1504 N N . THR A 1 191 ? 21.075 18.379 13.404 1.00 42.47 191 THR A N 1
ATOM 1505 C CA . THR A 1 191 ? 22.502 18.584 13.058 1.00 42.47 191 THR A CA 1
ATOM 1506 C C . THR A 1 191 ? 23.341 17.654 13.937 1.00 42.47 191 THR A C 1
ATOM 1508 O O . THR A 1 191 ? 23.329 17.801 15.155 1.00 42.47 191 THR A O 1
ATOM 1511 N N . SER A 1 192 ? 24.098 16.734 13.337 1.00 38.44 192 SER A N 1
ATOM 1512 C CA . SER A 1 192 ? 25.566 16.829 13.326 1.00 38.44 192 SER A CA 1
ATOM 1513 C C . SER A 1 192 ? 26.167 15.592 12.666 1.00 38.44 192 SER A C 1
ATOM 1515 O O . SER A 1 192 ? 26.105 14.485 13.193 1.00 38.44 192 SER A O 1
ATOM 1517 N N . GLU A 1 193 ? 26.811 15.817 11.526 1.00 54.94 193 GLU A N 1
ATOM 1518 C CA . GLU A 1 193 ? 27.919 14.991 11.060 1.00 54.94 193 GLU A CA 1
ATOM 1519 C C . GLU A 1 193 ? 29.022 14.950 12.129 1.00 54.94 193 GLU A C 1
ATOM 1521 O O . GLU A 1 193 ? 29.240 15.936 12.839 1.00 54.94 193 GLU A O 1
ATOM 1526 N N . THR A 1 194 ? 29.773 13.849 12.215 1.00 39.69 194 THR A N 1
ATOM 1527 C CA . THR A 1 194 ? 31.186 13.876 12.635 1.00 39.69 194 THR A CA 1
ATOM 1528 C C . THR A 1 194 ? 31.959 12.716 11.972 1.00 39.69 194 THR A C 1
ATOM 1530 O O . THR A 1 194 ? 31.390 11.634 11.820 1.00 39.69 194 THR A O 1
ATOM 1533 N N . PRO A 1 195 ? 33.236 12.911 11.564 1.00 49.25 195 PRO A N 1
ATOM 1534 C CA . PRO A 1 195 ? 33.994 11.999 10.699 1.00 49.25 195 PRO A CA 1
ATOM 1535 C C . PRO A 1 195 ? 35.175 11.248 11.374 1.00 49.25 195 PRO A C 1
ATOM 1537 O O . PRO A 1 195 ? 35.648 11.643 12.435 1.00 49.25 195 PRO A O 1
ATOM 1540 N N . ARG A 1 196 ? 35.731 10.267 10.620 1.00 41.94 196 ARG A N 1
ATOM 1541 C CA . ARG A 1 196 ? 37.070 9.592 10.688 1.00 41.94 196 ARG A CA 1
ATOM 1542 C C . ARG A 1 196 ? 37.348 8.636 11.874 1.00 41.94 196 ARG A C 1
ATOM 1544 O O . ARG A 1 196 ? 37.128 8.974 13.023 1.00 41.94 196 ARG A O 1
ATOM 1551 N N . THR A 1 197 ? 37.960 7.451 11.688 1.00 33.69 197 THR A N 1
ATOM 1552 C CA . THR A 1 197 ? 39.388 7.282 11.313 1.00 33.69 197 THR A CA 1
ATOM 1553 C C . THR A 1 197 ? 39.778 5.824 10.949 1.00 33.69 197 THR A C 1
ATOM 1555 O O . THR A 1 197 ? 39.488 4.888 11.681 1.00 33.69 197 THR A O 1
ATOM 1558 N N . THR A 1 198 ? 40.502 5.703 9.830 1.00 39.59 198 THR A N 1
ATOM 1559 C CA . THR A 1 198 ? 41.613 4.816 9.394 1.00 39.59 198 THR A CA 1
ATOM 1560 C C . THR A 1 198 ? 42.108 3.616 10.237 1.00 39.59 198 THR A C 1
ATOM 1562 O O . THR A 1 198 ? 42.598 3.797 11.348 1.00 39.59 198 THR A O 1
ATOM 1565 N N . GLN A 1 199 ? 42.278 2.454 9.576 1.00 37.12 199 GLN A N 1
ATOM 1566 C CA . GLN A 1 199 ? 43.447 1.560 9.739 1.00 37.12 199 GLN A CA 1
ATOM 1567 C C . GLN A 1 199 ? 43.969 1.038 8.378 1.00 37.12 199 GLN A C 1
ATOM 1569 O O . GLN A 1 199 ? 43.242 0.992 7.391 1.00 37.12 199 GLN A O 1
ATOM 1574 N N . ARG A 1 200 ? 45.278 0.752 8.331 1.00 35.22 200 ARG A N 1
ATOM 1575 C CA . ARG A 1 200 ? 46.210 0.732 7.181 1.00 35.22 200 ARG A CA 1
ATOM 1576 C C . ARG A 1 200 ? 46.682 -0.692 6.787 1.00 35.22 200 ARG A C 1
ATOM 1578 O O . ARG A 1 200 ? 47.131 -1.402 7.675 1.00 35.22 200 ARG A O 1
ATOM 1585 N N . LEU A 1 201 ? 46.784 -0.921 5.458 1.00 42.03 201 LEU A N 1
ATOM 1586 C CA . LEU A 1 201 ? 47.837 -1.609 4.639 1.00 42.03 201 LEU A CA 1
ATOM 1587 C C . LEU A 1 201 ? 48.144 -3.130 4.819 1.00 42.03 201 LEU A C 1
ATOM 1589 O O . LEU A 1 201 ? 47.873 -3.660 5.889 1.00 42.03 201 LEU A O 1
ATOM 1593 N N . PRO A 1 202 ? 48.852 -3.815 3.868 1.00 57.00 202 PRO A N 1
ATOM 1594 C CA . PRO A 1 202 ? 49.265 -3.435 2.494 1.00 57.00 202 PRO A CA 1
ATOM 1595 C C . PRO A 1 202 ? 49.083 -4.518 1.392 1.00 57.00 202 PRO A C 1
ATOM 1597 O O . PRO A 1 202 ? 49.268 -5.707 1.636 1.00 57.00 202 PRO A O 1
ATOM 1600 N N . HIS A 1 203 ? 48.935 -4.105 0.124 1.00 35.84 203 HIS A N 1
ATOM 1601 C CA . HIS A 1 203 ? 49.592 -4.823 -0.980 1.00 35.84 203 HIS A CA 1
ATOM 1602 C C . HIS A 1 203 ? 49.897 -3.916 -2.180 1.00 35.84 203 HIS A C 1
ATOM 1604 O O . HIS A 1 203 ? 49.181 -2.964 -2.476 1.00 35.84 203 HIS A O 1
ATOM 1610 N N . SER A 1 204 ? 51.036 -4.206 -2.791 1.00 41.56 204 SER A N 1
ATOM 1611 C CA . SER A 1 204 ? 51.862 -3.374 -3.664 1.00 41.56 204 SER A CA 1
ATOM 1612 C C . SER A 1 204 ? 51.449 -3.459 -5.138 1.00 41.56 204 SER A C 1
ATOM 1614 O O . SER A 1 204 ? 51.030 -4.528 -5.573 1.00 41.56 204 SER A O 1
ATOM 1616 N N . THR A 1 205 ? 51.672 -2.392 -5.923 1.00 44.97 205 THR A N 1
ATOM 1617 C CA . THR A 1 205 ? 52.504 -2.332 -7.165 1.00 44.97 205 THR A CA 1
ATOM 1618 C C . THR A 1 205 ? 52.180 -1.042 -7.965 1.00 44.97 205 THR A C 1
ATOM 1620 O O . THR A 1 205 ? 51.015 -0.652 -8.005 1.00 44.97 205 THR A O 1
ATOM 1623 N N . PRO A 1 206 ? 53.173 -0.338 -8.561 1.00 51.66 206 PRO A N 1
ATOM 1624 C CA . PRO A 1 206 ? 53.022 1.027 -9.087 1.00 51.66 206 PRO A CA 1
ATOM 1625 C C . PRO A 1 206 ? 52.889 1.090 -10.620 1.00 51.66 206 PRO A C 1
ATOM 1627 O O . PRO A 1 206 ? 53.367 0.182 -11.293 1.00 51.66 206 PRO A O 1
ATOM 1630 N N . LEU A 1 207 ? 52.356 2.202 -11.162 1.00 39.00 207 LEU A N 1
ATOM 1631 C CA . LEU A 1 207 ? 52.854 2.876 -12.382 1.00 39.00 207 LEU A CA 1
ATOM 1632 C C . LEU A 1 207 ? 52.114 4.200 -12.705 1.00 39.00 207 LEU A C 1
ATOM 1634 O O . LEU A 1 207 ? 50.892 4.272 -12.654 1.00 39.00 207 LEU A O 1
ATOM 1638 N N . ALA A 1 208 ? 52.927 5.174 -13.137 1.00 49.78 208 ALA A N 1
ATOM 1639 C CA . ALA A 1 208 ? 52.660 6.414 -13.888 1.00 49.78 208 ALA A CA 1
ATOM 1640 C C . ALA A 1 208 ? 52.099 7.670 -13.160 1.00 49.78 208 ALA A C 1
ATOM 1642 O O . ALA A 1 208 ? 51.007 7.638 -12.597 1.00 49.78 208 ALA A O 1
ATOM 1643 N N . PRO A 1 209 ? 52.807 8.823 -13.242 1.00 51.94 209 PRO A N 1
ATOM 1644 C CA . PRO A 1 209 ? 52.321 10.114 -12.768 1.00 51.94 209 PRO A CA 1
ATOM 1645 C C . PRO A 1 209 ? 51.613 10.880 -13.897 1.00 51.94 209 PRO A C 1
ATOM 1647 O O . PRO A 1 209 ? 52.217 11.166 -14.930 1.00 51.94 209 PRO A O 1
ATOM 1650 N N . PHE A 1 210 ? 50.357 11.275 -13.683 1.00 44.47 210 PHE A N 1
ATOM 1651 C CA . PHE A 1 210 ? 49.716 12.323 -14.477 1.00 44.47 210 PHE A CA 1
ATOM 1652 C C . PHE A 1 210 ? 49.650 13.607 -13.655 1.00 44.47 210 PHE A C 1
ATOM 1654 O O . PHE A 1 210 ? 49.003 13.682 -12.613 1.00 44.47 210 PHE A O 1
ATOM 1661 N N . SER A 1 211 ? 50.390 14.601 -14.139 1.00 44.47 211 SER A N 1
ATOM 1662 C CA . SER A 1 211 ? 50.394 15.975 -13.662 1.00 44.47 211 SER A CA 1
ATOM 1663 C C . SER A 1 211 ? 49.294 16.740 -14.390 1.00 44.47 211 SER A C 1
ATOM 1665 O O . SER A 1 211 ? 49.372 16.928 -15.602 1.00 44.47 211 SER A O 1
ATOM 1667 N N . THR A 1 212 ? 48.282 17.191 -13.656 1.00 44.16 212 THR A N 1
ATOM 1668 C CA . THR A 1 212 ? 47.358 18.232 -14.116 1.00 44.16 212 THR A CA 1
ATOM 1669 C C . THR A 1 212 ? 47.135 19.209 -12.975 1.00 44.16 212 THR A C 1
ATOM 1671 O O . THR A 1 212 ? 46.413 18.926 -12.020 1.00 44.16 212 THR A O 1
ATOM 1674 N N . ASN A 1 213 ? 47.800 20.356 -13.091 1.00 48.53 213 ASN A N 1
ATOM 1675 C CA . ASN A 1 213 ? 47.550 21.552 -12.304 1.00 48.53 213 ASN A CA 1
ATOM 1676 C C . ASN A 1 213 ? 46.094 21.994 -12.513 1.00 48.53 213 ASN A C 1
ATOM 1678 O O . ASN A 1 213 ? 45.736 22.408 -13.615 1.00 48.53 213 ASN A O 1
ATOM 1682 N N . PHE A 1 214 ? 45.281 21.937 -11.460 1.00 44.00 214 PHE A N 1
ATOM 1683 C CA . PHE A 1 214 ? 44.008 22.651 -11.396 1.00 44.00 214 PHE A CA 1
ATOM 1684 C C . PHE A 1 214 ? 44.190 23.908 -10.536 1.00 44.00 214 PHE A C 1
ATOM 1686 O O . PHE A 1 214 ? 44.669 23.799 -9.405 1.00 44.00 214 PHE A O 1
ATOM 1693 N N . PRO A 1 215 ? 43.848 25.103 -11.047 1.00 52.44 215 PRO A N 1
ATOM 1694 C CA . PRO A 1 215 ? 43.885 26.321 -10.258 1.00 52.44 215 PRO A CA 1
ATOM 1695 C C . PRO A 1 215 ? 42.761 26.306 -9.216 1.00 52.44 215 PRO A C 1
ATOM 1697 O O . PRO A 1 215 ? 41.578 26.255 -9.545 1.00 52.44 215 PRO A O 1
ATOM 1700 N N . SER A 1 216 ? 43.175 26.362 -7.953 1.00 42.84 216 SER A N 1
ATOM 1701 C CA . SER A 1 216 ? 42.340 26.638 -6.789 1.00 42.84 216 SER A CA 1
ATOM 1702 C C . SER A 1 216 ? 41.827 28.078 -6.871 1.00 42.84 216 SER A C 1
ATOM 1704 O O . SER A 1 216 ? 42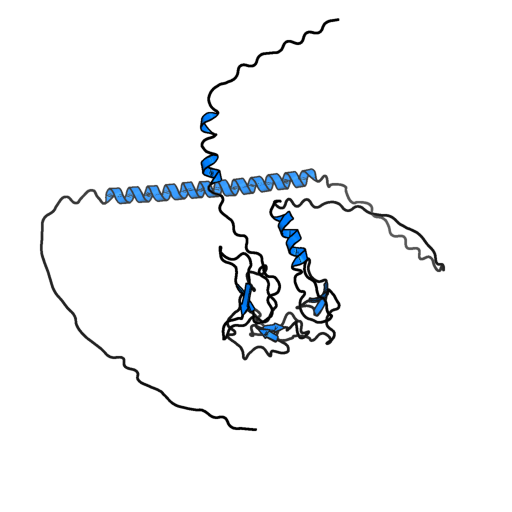.603 29.016 -6.689 1.00 42.84 216 SER A O 1
ATOM 1706 N N . ASN A 1 217 ? 40.539 28.267 -7.162 1.00 45.66 217 ASN A N 1
ATOM 1707 C CA . ASN A 1 217 ? 39.848 29.534 -6.939 1.00 45.66 217 ASN A CA 1
ATOM 1708 C C . ASN A 1 217 ? 39.150 29.490 -5.574 1.00 45.66 217 ASN A C 1
ATOM 1710 O O . ASN A 1 217 ? 37.976 29.173 -5.415 1.00 45.66 217 ASN A O 1
ATOM 1714 N N . GLU A 1 218 ? 39.943 29.827 -4.571 1.00 50.12 218 GLU A N 1
ATOM 1715 C CA . GLU A 1 218 ? 39.508 30.224 -3.245 1.00 50.12 218 GLU A CA 1
ATOM 1716 C C . GLU A 1 218 ? 38.638 31.484 -3.372 1.00 50.12 218 GLU A C 1
ATOM 1718 O O . GLU A 1 218 ? 39.126 32.520 -3.814 1.00 50.12 218 GLU A O 1
ATOM 1723 N N . ASN A 1 219 ? 37.336 31.359 -3.097 1.00 50.81 219 ASN A N 1
ATOM 1724 C CA . ASN A 1 219 ? 36.440 32.432 -2.648 1.00 50.81 219 ASN A CA 1
ATOM 1725 C C . ASN A 1 219 ? 35.053 31.842 -2.350 1.00 50.81 219 ASN A C 1
ATOM 1727 O O . ASN A 1 219 ? 34.122 31.970 -3.143 1.00 50.81 219 ASN A O 1
ATOM 1731 N N . THR A 1 220 ? 34.902 31.218 -1.182 1.00 45.06 220 THR A N 1
ATOM 1732 C CA . THR A 1 220 ? 33.573 31.034 -0.583 1.00 45.06 220 THR A CA 1
ATOM 1733 C C . THR A 1 220 ? 33.561 31.868 0.684 1.00 45.06 220 THR A C 1
ATOM 1735 O O . THR A 1 220 ? 34.224 31.535 1.660 1.00 45.06 220 THR A O 1
ATOM 1738 N N . GLN A 1 221 ? 32.896 33.020 0.610 1.00 44.84 221 GLN A N 1
ATOM 1739 C CA . GLN A 1 221 ? 32.711 33.923 1.736 1.00 44.84 221 GLN A CA 1
ATOM 1740 C C . GLN A 1 221 ? 31.953 33.205 2.853 1.00 44.84 221 GLN A C 1
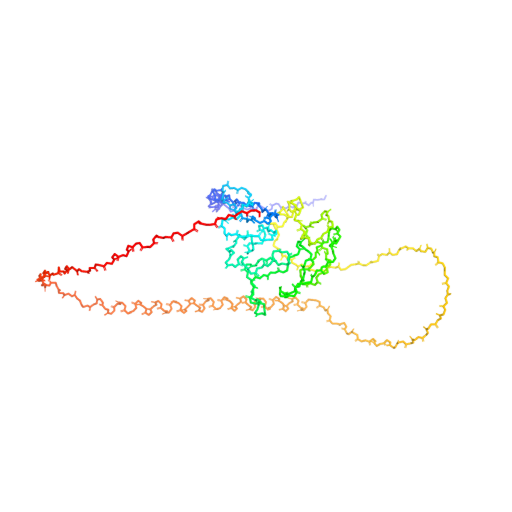ATOM 1742 O O . GLN A 1 221 ? 30.792 32.828 2.693 1.00 44.84 221 GLN A O 1
ATOM 1747 N N . ASP A 1 222 ? 32.623 33.081 3.993 1.00 49.00 222 ASP A N 1
ATOM 1748 C CA . ASP A 1 222 ? 32.038 32.823 5.299 1.00 49.00 222 ASP A CA 1
ATOM 1749 C C . ASP A 1 222 ? 30.977 33.886 5.628 1.00 49.00 222 ASP A C 1
ATOM 1751 O O . ASP A 1 222 ? 31.281 34.981 6.100 1.00 49.00 222 ASP A O 1
ATOM 1755 N N . LEU A 1 223 ? 29.706 33.560 5.396 1.00 52.94 223 LEU A N 1
ATOM 1756 C CA . LEU A 1 223 ? 28.560 34.268 5.970 1.00 52.94 223 LEU A CA 1
ATOM 1757 C C . LEU A 1 223 ? 27.440 33.275 6.301 1.00 52.94 223 LEU A C 1
ATOM 1759 O O . LEU A 1 223 ? 26.358 33.294 5.721 1.00 52.94 223 LEU A O 1
ATOM 1763 N N . SER A 1 224 ? 27.659 32.421 7.298 1.00 56.81 224 SER A N 1
ATOM 1764 C CA . SER A 1 224 ? 26.553 31.695 7.928 1.00 56.81 224 SER A CA 1
ATOM 1765 C C . SER A 1 224 ? 26.719 31.668 9.439 1.00 56.81 224 SER A C 1
ATOM 1767 O O . SER A 1 224 ? 27.118 30.672 10.032 1.00 56.81 224 SER A O 1
ATOM 1769 N N . ASN A 1 225 ? 26.396 32.793 10.074 1.00 64.56 225 ASN A N 1
ATOM 1770 C CA . ASN A 1 225 ? 26.111 32.828 11.502 1.00 64.56 225 ASN A CA 1
ATOM 1771 C C . ASN A 1 225 ? 24.638 32.381 11.667 1.00 64.56 225 ASN A C 1
ATOM 1773 O O . ASN A 1 225 ? 23.745 33.174 11.372 1.00 64.56 225 ASN A O 1
ATOM 1777 N N . PRO A 1 226 ? 24.328 31.132 12.061 1.00 67.75 226 PRO A N 1
ATOM 1778 C CA . PRO A 1 226 ? 22.974 30.553 11.972 1.00 67.75 226 PRO A CA 1
ATOM 1779 C C . PRO A 1 226 ? 21.908 31.285 12.810 1.00 67.75 226 PRO A C 1
ATOM 1781 O O . PRO A 1 226 ? 20.708 31.079 12.631 1.00 67.75 226 PRO A O 1
ATOM 1784 N N . ASN A 1 227 ? 22.328 32.191 13.693 1.00 77.31 227 ASN A N 1
ATOM 1785 C CA . ASN A 1 227 ? 21.444 32.949 14.571 1.00 77.31 227 ASN A CA 1
ATOM 1786 C C . ASN A 1 227 ? 20.523 33.933 13.826 1.00 77.31 227 ASN A C 1
ATOM 1788 O O . ASN A 1 227 ? 19.399 34.152 14.279 1.00 77.31 227 ASN A O 1
ATOM 1792 N N . TRP A 1 228 ? 20.940 34.507 12.688 1.00 86.19 228 TRP A N 1
ATOM 1793 C CA . TRP A 1 228 ? 20.082 35.460 11.962 1.00 86.19 228 TRP A CA 1
ATOM 1794 C C . TRP A 1 228 ? 18.926 34.762 11.232 1.00 86.19 228 TRP A C 1
ATOM 1796 O O . TRP A 1 228 ? 17.823 35.304 11.170 1.00 86.19 228 TRP A O 1
ATOM 1806 N N . PHE A 1 229 ? 19.146 33.534 10.752 1.00 82.56 229 PHE A N 1
ATOM 1807 C CA . PHE A 1 229 ? 18.111 32.733 10.098 1.00 82.56 229 PHE A CA 1
ATOM 1808 C C . PHE A 1 229 ? 17.027 32.308 11.095 1.00 82.56 229 PHE A C 1
ATOM 1810 O O . PHE A 1 229 ? 15.838 32.456 10.824 1.00 82.56 229 PHE A O 1
ATOM 1817 N N . ILE A 1 230 ? 17.426 31.869 12.295 1.00 86.81 230 ILE A N 1
ATOM 1818 C CA . ILE A 1 230 ? 16.483 31.510 13.365 1.00 86.81 230 ILE A CA 1
ATOM 1819 C C . ILE A 1 230 ? 15.651 32.729 13.783 1.00 86.81 230 ILE A C 1
ATOM 1821 O O . ILE A 1 230 ? 14.430 32.628 13.899 1.00 86.81 230 ILE A O 1
ATOM 1825 N N . ALA A 1 231 ? 16.280 33.898 13.950 1.00 90.00 231 ALA A N 1
ATOM 1826 C CA . ALA A 1 231 ? 15.562 35.129 14.275 1.00 90.00 231 ALA A CA 1
ATOM 1827 C C . ALA A 1 231 ? 14.532 35.500 13.192 1.00 90.00 231 ALA A C 1
ATOM 1829 O O . ALA A 1 231 ? 13.401 35.859 13.520 1.00 90.00 231 ALA A O 1
ATOM 1830 N N . PHE A 1 232 ? 14.885 35.353 11.911 1.00 91.38 232 PHE A N 1
ATOM 1831 C CA . PHE A 1 232 ? 13.971 35.611 10.797 1.00 91.38 232 PHE A CA 1
ATOM 1832 C C . PHE A 1 232 ? 12.759 34.668 10.806 1.00 91.38 232 PHE A C 1
ATOM 1834 O O . PHE A 1 232 ? 11.624 35.126 10.674 1.00 91.38 232 PHE A O 1
ATOM 1841 N N . VAL A 1 233 ? 12.980 33.368 11.033 1.00 94.00 233 VAL A N 1
ATOM 1842 C CA . VAL A 1 233 ? 11.898 32.371 11.115 1.00 94.00 233 VAL A CA 1
ATOM 1843 C C . VAL A 1 233 ? 10.953 32.675 12.281 1.00 94.00 233 VAL A C 1
ATOM 1845 O O . VAL A 1 233 ? 9.738 32.653 12.100 1.00 94.00 233 VAL A O 1
ATOM 1848 N N . VAL A 1 234 ? 11.480 33.036 13.457 1.00 94.12 234 VAL A N 1
ATOM 1849 C CA . VAL A 1 234 ? 10.651 33.391 14.625 1.00 94.12 234 VAL A CA 1
ATOM 1850 C C . VAL A 1 234 ? 9.797 34.632 14.348 1.00 94.12 234 VAL A C 1
ATOM 1852 O O . VAL A 1 234 ? 8.600 34.631 14.643 1.00 94.12 234 VAL A O 1
ATOM 1855 N N . VAL A 1 235 ? 10.372 35.672 13.737 1.00 96.25 235 VAL A N 1
ATOM 1856 C CA . VAL A 1 235 ? 9.630 36.889 13.363 1.00 96.25 235 VAL A CA 1
ATOM 1857 C C . VAL A 1 235 ? 8.536 36.574 12.337 1.00 96.25 235 VAL A C 1
ATOM 1859 O O . VAL A 1 235 ? 7.412 37.062 12.473 1.00 96.25 235 VAL A O 1
ATOM 1862 N N . LEU A 1 236 ? 8.824 35.714 11.355 1.00 96.81 236 LEU A N 1
ATOM 1863 C CA . LEU A 1 236 ? 7.850 35.282 10.352 1.00 96.81 236 LEU A CA 1
ATOM 1864 C C . LEU A 1 236 ? 6.690 34.493 10.984 1.00 96.81 236 LEU A C 1
ATOM 1866 O O . LEU A 1 236 ? 5.527 34.769 10.687 1.00 96.81 236 LEU A O 1
ATOM 1870 N N . CYS A 1 237 ? 6.978 33.565 11.902 1.00 96.00 237 CYS A N 1
ATOM 1871 C CA . CYS A 1 237 ? 5.953 32.815 12.630 1.00 96.00 237 CYS A CA 1
ATOM 1872 C C . CYS A 1 237 ? 5.046 33.735 13.459 1.00 96.00 237 CYS A C 1
ATOM 1874 O O . CYS A 1 237 ? 3.823 33.587 13.417 1.00 96.00 237 CYS A O 1
ATOM 1876 N N . LEU A 1 238 ? 5.613 34.719 14.166 1.00 96.88 238 LEU A N 1
ATOM 1877 C CA . LEU A 1 238 ? 4.823 35.689 14.930 1.00 96.88 238 LEU A CA 1
ATOM 1878 C C . LEU A 1 238 ? 3.915 36.519 14.014 1.00 96.88 238 LEU A C 1
ATOM 1880 O O . LEU A 1 238 ? 2.738 36.696 14.330 1.00 96.88 238 LEU A O 1
ATOM 1884 N N . ALA A 1 239 ? 4.411 36.965 12.855 1.00 96.94 239 ALA A N 1
ATOM 1885 C CA . ALA A 1 239 ? 3.609 37.709 11.884 1.00 96.94 239 ALA A CA 1
ATOM 1886 C C . ALA A 1 239 ? 2.393 36.904 11.382 1.00 96.94 239 ALA A C 1
ATOM 1888 O O . ALA A 1 239 ? 1.291 37.451 11.293 1.00 96.94 239 ALA A O 1
ATOM 1889 N N . ILE A 1 240 ? 2.559 35.599 11.127 1.00 97.06 240 ILE A N 1
ATOM 1890 C CA . ILE A 1 240 ? 1.460 34.705 10.720 1.00 97.06 240 ILE A CA 1
ATOM 1891 C C . ILE A 1 240 ? 0.426 34.569 11.845 1.00 97.06 240 ILE A C 1
ATOM 1893 O O . ILE A 1 240 ? -0.773 34.702 11.596 1.00 97.06 240 ILE A O 1
ATOM 1897 N N . VAL A 1 241 ? 0.866 34.374 13.093 1.00 96.62 241 VAL A N 1
ATOM 1898 C CA . VAL A 1 241 ? -0.042 34.278 14.250 1.00 96.62 241 VAL A CA 1
ATOM 1899 C C . VAL A 1 241 ? -0.845 35.573 14.428 1.00 96.62 241 VAL A C 1
ATOM 1901 O O . VAL A 1 241 ? -2.066 35.519 14.593 1.00 96.62 241 VAL A O 1
ATOM 1904 N N . PHE A 1 242 ? -0.210 36.743 14.306 1.00 96.69 242 PHE A N 1
ATOM 1905 C CA . PHE A 1 242 ? -0.910 38.033 14.353 1.00 96.69 242 PHE A CA 1
ATOM 1906 C C . PHE A 1 242 ? -1.911 38.210 13.199 1.00 96.69 242 PHE A C 1
ATOM 1908 O O . PHE A 1 242 ? -3.014 38.727 13.414 1.00 96.69 242 PHE A O 1
ATOM 1915 N N . ALA A 1 243 ? -1.585 37.747 11.989 1.00 97.19 243 ALA A N 1
ATOM 1916 C CA . ALA A 1 243 ? -2.499 37.778 10.846 1.00 97.19 243 ALA A CA 1
ATOM 1917 C C . ALA A 1 243 ? -3.738 36.886 11.066 1.00 97.19 243 ALA A C 1
ATOM 1919 O O . ALA A 1 243 ? -4.862 37.294 10.765 1.00 97.19 243 ALA A O 1
ATOM 1920 N N . VAL A 1 244 ? -3.565 35.701 11.659 1.00 97.50 244 VAL A N 1
ATOM 1921 C CA . VAL A 1 244 ? -4.683 34.800 11.987 1.00 97.50 244 VAL A CA 1
ATOM 1922 C C . VAL A 1 244 ? -5.560 35.400 13.087 1.00 97.50 244 VAL A C 1
ATOM 1924 O O . VAL A 1 244 ? -6.778 35.472 12.920 1.00 97.50 244 VAL A O 1
ATOM 1927 N N . ILE A 1 245 ? -4.968 35.904 14.176 1.00 96.81 245 ILE A N 1
ATOM 1928 C CA . ILE A 1 245 ? -5.721 36.521 15.282 1.00 96.81 245 ILE A CA 1
ATOM 1929 C C . ILE A 1 245 ? -6.510 37.741 14.791 1.00 96.81 245 ILE A C 1
ATOM 1931 O O . ILE A 1 245 ? -7.698 37.870 15.092 1.00 96.81 245 ILE A O 1
ATOM 1935 N N . SER A 1 246 ? -5.886 38.619 14.000 1.00 96.56 246 SER A N 1
ATOM 1936 C CA . SER A 1 246 ? -6.568 39.791 13.433 1.00 96.56 246 SER A CA 1
ATOM 1937 C C . SER A 1 246 ? -7.700 39.401 12.476 1.00 96.56 246 SER A C 1
ATOM 1939 O O . SER A 1 246 ? -8.777 39.994 12.549 1.00 96.56 246 SER A O 1
ATOM 1941 N N . SER A 1 247 ? -7.519 38.356 11.661 1.00 96.56 247 SER A N 1
ATOM 1942 C CA . SER A 1 247 ? -8.568 37.818 10.781 1.00 96.56 247 SER A CA 1
ATOM 1943 C C . SER A 1 247 ? -9.753 37.253 11.571 1.00 96.56 247 SER A C 1
ATOM 1945 O O . SER A 1 247 ? -10.909 37.533 11.247 1.00 96.56 247 SER A O 1
ATOM 1947 N N . VAL A 1 248 ? -9.487 36.513 12.651 1.00 96.88 248 VAL A N 1
ATOM 1948 C CA . VAL A 1 248 ? -10.524 35.968 13.541 1.00 96.88 248 VAL A CA 1
ATOM 1949 C C . VAL A 1 248 ? -11.278 37.095 14.251 1.00 96.88 248 VAL A C 1
ATOM 1951 O O . VAL A 1 248 ? -12.510 37.096 14.263 1.00 96.88 248 VAL A O 1
ATOM 1954 N N . LEU A 1 249 ? -10.576 38.102 14.781 1.00 96.81 249 LEU A N 1
ATOM 1955 C CA . LEU A 1 249 ? -11.203 39.275 15.399 1.00 96.81 249 LEU A CA 1
ATOM 1956 C C . LEU A 1 249 ? -12.063 40.053 14.396 1.00 96.81 249 LEU A C 1
ATOM 1958 O O . LEU A 1 249 ? -13.207 40.389 14.706 1.00 96.81 249 LEU A O 1
ATOM 1962 N N . ALA A 1 250 ? -11.562 40.287 13.180 1.00 97.00 250 ALA A N 1
ATOM 1963 C CA . ALA A 1 250 ? -12.324 40.931 12.113 1.00 97.00 250 ALA A CA 1
ATOM 1964 C C . ALA A 1 250 ? -13.590 40.131 11.764 1.00 97.00 250 ALA A C 1
ATOM 1966 O O . ALA A 1 250 ? -14.672 40.712 11.644 1.00 97.00 250 ALA A O 1
ATOM 1967 N N . TYR A 1 251 ? -13.488 38.800 11.688 1.00 96.69 251 TYR A N 1
ATOM 1968 C CA . TYR A 1 251 ? -14.628 37.912 11.467 1.00 96.69 251 TYR A CA 1
ATOM 1969 C C . TYR A 1 251 ? -15.663 37.995 12.600 1.00 96.69 251 TYR A C 1
ATOM 1971 O O . TYR A 1 251 ? -16.862 38.121 12.333 1.00 96.69 251 TYR A O 1
ATOM 1979 N N . PHE A 1 252 ? -15.232 38.000 13.865 1.00 95.06 252 PHE A N 1
ATOM 1980 C CA . PHE A 1 252 ? -16.136 38.152 15.009 1.00 95.06 252 PHE A CA 1
ATOM 1981 C C . PHE A 1 252 ? -16.831 39.518 15.028 1.00 95.06 252 PHE A C 1
ATOM 1983 O O . PHE A 1 252 ? -18.046 39.582 15.238 1.00 95.06 252 PHE A O 1
ATOM 1990 N N . LEU A 1 253 ? -16.105 40.606 14.755 1.00 94.25 253 LEU A N 1
ATOM 1991 C CA . LEU A 1 253 ? -16.680 41.952 14.666 1.00 94.25 253 LEU A CA 1
ATOM 1992 C C . LEU A 1 253 ? -17.669 42.067 13.497 1.00 94.25 253 LEU A C 1
ATOM 1994 O O . LEU A 1 253 ? -18.747 42.652 13.650 1.00 94.25 253 LEU A O 1
ATOM 1998 N N . TYR A 1 254 ? -17.350 41.456 12.354 1.00 94.31 254 TYR A N 1
ATOM 1999 C CA . TYR A 1 254 ? -18.249 41.371 11.205 1.00 94.31 254 TYR A CA 1
ATOM 2000 C C . TYR A 1 254 ? -19.528 40.590 11.544 1.00 94.31 254 TYR A C 1
ATOM 2002 O O . TYR A 1 254 ? -20.639 41.066 11.288 1.00 94.31 254 TYR A O 1
ATOM 2010 N N . ARG A 1 255 ? -19.394 39.425 12.193 1.00 91.94 255 ARG A N 1
ATOM 2011 C CA . ARG A 1 255 ? -20.532 38.598 12.624 1.00 91.94 255 ARG A CA 1
ATOM 2012 C C . ARG A 1 255 ? -21.415 39.334 13.632 1.00 91.94 255 ARG A C 1
ATOM 2014 O O . ARG A 1 255 ? -22.639 39.280 13.508 1.00 91.94 255 ARG A O 1
ATOM 2021 N N . ARG A 1 256 ? -20.820 40.073 14.575 1.00 90.88 256 ARG A N 1
ATOM 2022 C CA . ARG A 1 256 ? -21.560 40.880 15.558 1.00 90.88 256 ARG A CA 1
ATOM 2023 C C . ARG A 1 256 ? -22.384 41.980 14.880 1.00 90.88 256 ARG A C 1
ATOM 2025 O O . ARG A 1 256 ? -23.586 42.052 15.118 1.00 90.88 256 ARG A O 1
ATOM 2032 N N . ARG A 1 257 ? -21.797 42.732 13.935 1.00 89.12 257 ARG A N 1
ATOM 2033 C CA . ARG A 1 257 ? -22.530 43.748 13.147 1.00 89.12 257 ARG A CA 1
ATOM 2034 C C . ARG A 1 257 ? -23.705 43.165 12.355 1.00 89.12 257 ARG A C 1
ATOM 2036 O O . ARG A 1 257 ? -24.724 43.833 12.192 1.00 89.12 257 ARG A O 1
ATOM 2043 N N . LYS A 1 258 ? -23.581 41.936 11.840 1.00 83.00 258 LYS A N 1
ATOM 2044 C CA . LYS A 1 258 ? -24.668 41.275 11.098 1.00 83.00 258 LYS A CA 1
ATOM 2045 C C . LYS A 1 258 ? -25.843 40.896 12.007 1.00 83.00 258 LYS A C 1
ATOM 2047 O O . LYS A 1 258 ? -26.990 41.001 11.575 1.00 83.00 258 LYS A O 1
ATOM 2052 N N . ASN A 1 259 ? -25.572 40.496 13.249 1.00 79.38 259 ASN A N 1
ATOM 2053 C CA . ASN A 1 259 ? -26.617 40.163 14.220 1.00 79.38 259 ASN A CA 1
ATOM 2054 C C . ASN A 1 259 ? -27.384 41.406 14.695 1.00 79.38 259 ASN A C 1
ATOM 2056 O O . ASN A 1 259 ? -28.609 41.347 14.785 1.00 79.38 259 ASN A O 1
ATOM 2060 N N . ASP A 1 260 ? -26.707 42.541 14.892 1.00 78.44 260 ASP A N 1
ATOM 2061 C CA . ASP A 1 260 ? -27.380 43.786 15.293 1.00 78.44 260 ASP A CA 1
ATOM 2062 C C . ASP A 1 260 ? -28.407 44.241 14.243 1.00 78.44 260 ASP A C 1
ATOM 2064 O O . ASP A 1 260 ? -29.535 44.586 14.596 1.00 78.44 260 ASP A O 1
ATOM 2068 N N . LYS A 1 261 ? -28.078 44.126 12.945 1.00 75.62 261 LYS A N 1
ATOM 2069 C CA . LYS A 1 261 ? -29.012 44.449 11.848 1.00 75.62 261 LYS A CA 1
ATOM 2070 C C . LYS A 1 261 ? -30.258 43.557 11.820 1.00 75.62 261 LYS A C 1
ATOM 2072 O O . LYS A 1 261 ? -31.317 44.018 11.403 1.00 75.62 261 LYS A O 1
ATOM 2077 N N . ARG A 1 262 ? -30.160 42.292 12.249 1.00 69.62 262 ARG A N 1
ATOM 2078 C CA . ARG A 1 262 ? -31.322 41.384 12.303 1.00 69.62 262 ARG A CA 1
ATOM 2079 C C . ARG A 1 262 ? -32.274 41.749 13.439 1.00 69.62 262 ARG A C 1
ATOM 2081 O O . ARG A 1 262 ? -33.479 41.730 13.234 1.00 69.62 262 ARG A O 1
ATOM 2088 N N . ASN A 1 263 ? -31.751 42.160 14.592 1.00 64.19 263 ASN A N 1
ATOM 2089 C CA . ASN A 1 263 ? -32.581 42.487 15.753 1.00 64.19 263 ASN A CA 1
ATOM 2090 C C . ASN A 1 263 ? -33.327 43.825 15.609 1.00 64.19 263 ASN A C 1
ATOM 2092 O O . ASN A 1 263 ? -34.379 44.003 16.220 1.00 64.19 263 ASN A O 1
ATOM 2096 N N . THR A 1 264 ? -32.827 44.759 14.791 1.00 62.41 264 THR A N 1
ATOM 2097 C CA . THR A 1 264 ? -33.550 46.015 14.519 1.00 62.41 264 THR A CA 1
ATOM 2098 C C . THR A 1 264 ? -34.729 45.813 13.561 1.00 62.41 264 THR A C 1
ATOM 2100 O O . THR A 1 264 ? -35.745 46.479 13.722 1.00 62.41 264 THR A O 1
ATOM 2103 N N . ALA A 1 265 ? -34.639 44.868 12.616 1.00 59.19 265 ALA A N 1
ATOM 2104 C CA . ALA A 1 265 ? -35.710 44.587 11.654 1.00 59.19 265 ALA A CA 1
ATOM 2105 C C . ALA A 1 265 ? -36.929 43.887 12.288 1.00 59.19 265 ALA A C 1
ATOM 2107 O O . ALA A 1 265 ? -38.059 44.112 11.865 1.00 59.19 265 ALA A O 1
ATOM 2108 N N . THR A 1 266 ? -36.728 43.077 13.331 1.00 56.47 266 THR A N 1
ATOM 2109 C CA . THR A 1 266 ? -37.834 42.374 14.005 1.00 56.47 266 THR A CA 1
ATOM 2110 C C . THR A 1 266 ? -38.639 43.290 14.933 1.00 56.47 266 THR A C 1
ATOM 2112 O O . THR A 1 266 ? -39.803 43.018 15.206 1.00 56.47 266 THR A O 1
ATOM 2115 N N . ARG A 1 267 ? -38.059 44.404 15.406 1.00 52.19 267 ARG A N 1
ATOM 2116 C CA . ARG A 1 267 ? -38.717 45.296 16.379 1.00 52.19 267 ARG A CA 1
ATOM 2117 C C . ARG A 1 267 ? -39.669 46.316 15.747 1.00 52.19 267 ARG A C 1
ATOM 2119 O O . ARG A 1 267 ? -40.519 46.851 16.447 1.00 52.19 267 ARG A O 1
ATOM 2126 N N . THR A 1 268 ? -39.571 46.558 14.441 1.00 54.19 268 THR A N 1
ATOM 2127 C CA . THR A 1 268 ? -40.506 47.418 13.695 1.00 54.19 268 THR A CA 1
ATOM 2128 C C . THR A 1 268 ? -41.737 46.679 13.166 1.00 54.19 268 THR A C 1
ATOM 2130 O O . THR A 1 268 ? -42.662 47.344 12.713 1.00 54.19 268 THR A O 1
ATOM 2133 N N . HIS A 1 269 ? -41.803 45.342 13.252 1.00 50.75 269 HIS A N 1
ATOM 2134 C CA . HIS A 1 269 ? -42.921 44.568 12.688 1.00 50.75 269 HIS A CA 1
ATOM 2135 C C . HIS A 1 269 ? -43.944 44.045 13.721 1.00 50.75 269 HIS A C 1
ATOM 2137 O O . HIS A 1 269 ? -44.989 43.531 13.331 1.00 50.75 269 HIS A O 1
ATOM 2143 N N . THR A 1 270 ? -43.704 44.198 15.029 1.00 52.56 270 THR A N 1
ATOM 2144 C CA . THR A 1 270 ? -44.622 43.717 16.090 1.00 52.56 270 THR A CA 1
ATOM 2145 C C . THR A 1 270 ? -45.370 44.828 16.832 1.00 52.56 270 THR A C 1
ATOM 2147 O O . THR A 1 270 ? -45.990 44.573 17.858 1.00 52.56 270 THR A O 1
ATOM 2150 N N . GLY A 1 271 ? -45.326 46.065 16.336 1.00 48.59 271 GLY A N 1
ATOM 2151 C CA . GLY A 1 271 ? -46.043 47.205 16.910 1.00 48.59 271 GLY A CA 1
ATOM 2152 C C . GLY A 1 271 ? -47.183 47.682 16.019 1.00 48.59 271 GLY A C 1
ATOM 2153 O O . GLY A 1 271 ? -47.120 48.818 15.580 1.00 48.59 271 GLY A O 1
ATOM 2154 N N . ASN A 1 272 ? -48.139 46.809 15.677 1.00 52.91 272 ASN A N 1
ATOM 2155 C CA . ASN A 1 272 ? -49.491 47.153 15.198 1.00 52.91 272 ASN A CA 1
ATOM 2156 C C . ASN A 1 272 ? -50.288 45.864 14.936 1.00 52.91 272 ASN A C 1
ATOM 2158 O O . ASN A 1 272 ? -50.379 45.400 13.805 1.00 52.91 272 ASN A O 1
ATOM 2162 N N . ALA A 1 273 ? -50.840 45.262 15.987 1.00 48.62 273 ALA A N 1
ATOM 2163 C CA . ALA A 1 273 ? -51.931 44.293 15.870 1.00 48.62 273 ALA A CA 1
ATOM 2164 C C . ALA A 1 273 ? -52.650 44.197 17.220 1.00 48.62 273 ALA A C 1
ATOM 2166 O O . ALA A 1 273 ? -52.519 43.221 17.955 1.00 48.62 273 ALA A O 1
ATOM 2167 N N . HIS A 1 274 ? -53.365 45.264 17.569 1.00 49.44 274 HIS A N 1
ATOM 2168 C CA . HIS A 1 274 ? -54.435 45.202 18.550 1.00 49.44 274 HIS A CA 1
ATOM 2169 C C . HIS A 1 274 ? -55.746 45.266 17.768 1.00 49.44 274 HIS A C 1
ATOM 2171 O O . HIS A 1 274 ? -56.210 46.357 17.469 1.00 49.44 274 HIS A O 1
ATOM 2177 N N . ASP A 1 275 ? -56.276 44.104 17.379 1.00 41.72 275 ASP A N 1
ATOM 2178 C CA . ASP A 1 275 ? -57.710 43.928 17.113 1.00 41.72 275 ASP A CA 1
ATOM 2179 C C . ASP A 1 275 ? -58.058 42.425 17.050 1.00 41.72 275 ASP A C 1
ATOM 2181 O O . ASP A 1 275 ? -57.602 41.736 16.133 1.00 41.72 275 ASP A O 1
ATOM 2185 N N . PRO A 1 276 ? -58.781 41.857 18.033 1.00 53.97 276 PRO A N 1
ATOM 2186 C CA . PRO A 1 276 ? -59.276 40.495 17.961 1.00 53.97 276 PRO A CA 1
ATOM 2187 C C . PRO A 1 276 ? -60.795 40.499 17.780 1.00 53.97 276 PRO A C 1
ATOM 2189 O O . PRO A 1 276 ? -61.539 40.322 18.738 1.00 53.97 276 PRO A O 1
ATOM 2192 N N . GLU A 1 277 ? -61.271 40.627 16.546 1.00 50.72 277 GLU A N 1
ATOM 2193 C CA . GLU A 1 277 ? -62.632 40.211 16.221 1.00 50.72 277 GLU A CA 1
ATOM 2194 C C . GLU A 1 277 ? -62.727 39.866 14.735 1.00 50.72 277 GLU A C 1
ATOM 2196 O O . GLU A 1 277 ? -62.596 40.734 13.879 1.00 50.72 277 GLU A O 1
ATOM 2201 N N . ARG A 1 278 ? -62.897 38.575 14.423 1.00 39.91 278 ARG A N 1
ATOM 2202 C CA . ARG A 1 278 ? -64.009 38.047 13.611 1.00 39.91 278 ARG A CA 1
ATOM 2203 C C . ARG A 1 278 ? -63.711 36.617 13.160 1.00 39.91 278 ARG A C 1
ATOM 2205 O O . ARG A 1 278 ? -62.866 36.340 12.317 1.00 39.91 278 ARG A O 1
ATOM 2212 N N . ILE A 1 279 ? -64.472 35.722 13.768 1.00 49.50 279 ILE A N 1
ATOM 2213 C CA . ILE A 1 279 ? -64.714 34.340 13.374 1.00 49.50 279 ILE A CA 1
ATOM 2214 C C . ILE A 1 279 ? -65.383 34.337 11.993 1.00 49.50 279 ILE A C 1
ATOM 2216 O O . ILE A 1 279 ? -66.415 34.983 11.836 1.00 49.50 279 ILE A O 1
ATOM 2220 N N . GLU A 1 280 ? -64.880 33.553 11.038 1.00 47.09 280 GLU A N 1
ATOM 2221 C CA . GLU A 1 280 ? -65.761 32.910 10.058 1.00 47.09 280 GLU A CA 1
ATOM 2222 C C . GLU A 1 280 ? -65.170 31.594 9.538 1.00 47.09 280 GLU A C 1
ATOM 2224 O O . GLU A 1 280 ? -64.072 31.526 8.987 1.00 47.09 280 GLU A O 1
ATOM 2229 N N . LEU A 1 281 ? -65.937 30.530 9.776 1.00 49.50 281 LEU A N 1
ATOM 2230 C CA . LEU A 1 281 ? -65.747 29.190 9.252 1.00 49.50 281 LEU A CA 1
ATOM 2231 C C . LEU A 1 281 ? -65.822 29.193 7.720 1.00 49.50 281 LEU A C 1
ATOM 2233 O O . LEU A 1 281 ? -66.770 29.737 7.154 1.00 49.50 281 LEU A O 1
ATOM 2237 N N . ARG A 1 282 ? -64.973 28.400 7.056 1.00 45.81 282 ARG A N 1
ATOM 2238 C CA . ARG A 1 282 ? -65.436 27.676 5.867 1.00 45.81 282 ARG A CA 1
ATOM 2239 C C . ARG A 1 282 ? -64.712 26.353 5.666 1.00 45.81 282 ARG A C 1
ATOM 2241 O O . ARG A 1 282 ? -63.497 26.284 5.528 1.00 45.81 282 ARG A O 1
ATOM 2248 N N . ALA A 1 283 ? -65.531 25.313 5.686 1.00 43.50 283 ALA A N 1
ATOM 2249 C CA . ALA A 1 283 ? -65.217 23.934 5.390 1.00 43.50 283 ALA A CA 1
ATOM 2250 C C . ALA A 1 283 ? -65.140 23.676 3.875 1.00 43.50 283 ALA A C 1
ATOM 2252 O O . ALA A 1 283 ? -65.825 24.343 3.100 1.00 43.50 283 ALA A O 1
ATOM 2253 N N . GLY A 1 284 ? -64.429 22.602 3.516 1.00 38.91 284 GLY A N 1
ATOM 2254 C CA . GLY A 1 284 ? -64.876 21.663 2.483 1.00 38.91 284 GLY A CA 1
ATOM 2255 C C . GLY A 1 284 ? -64.109 21.656 1.159 1.00 38.91 284 GLY A C 1
ATOM 2256 O O . GLY A 1 284 ? -64.156 22.635 0.425 1.00 38.91 284 GLY A O 1
ATOM 2257 N N . ALA A 1 285 ? -63.485 20.503 0.872 1.00 45.03 285 ALA A N 1
ATOM 2258 C CA . ALA A 1 285 ? -63.383 19.785 -0.420 1.00 45.03 285 ALA A CA 1
ATOM 2259 C C . ALA A 1 285 ? -62.101 18.922 -0.385 1.00 45.03 285 ALA A C 1
ATOM 2261 O O . ALA A 1 285 ? -61.003 19.423 -0.588 1.00 45.03 285 ALA A O 1
ATOM 2262 N N . ILE A 1 286 ? -62.130 17.694 0.143 1.00 49.75 286 ILE A N 1
ATOM 2263 C CA . ILE A 1 286 ? -62.329 16.437 -0.611 1.00 49.75 286 ILE A CA 1
ATOM 2264 C C . ILE A 1 286 ? -62.065 16.586 -2.117 1.00 49.75 286 ILE A C 1
ATOM 2266 O O . ILE A 1 286 ? -62.899 17.127 -2.836 1.00 49.75 286 ILE A O 1
ATOM 2270 N N . HIS A 1 287 ? -60.949 16.019 -2.583 1.00 47.34 287 HIS A N 1
ATOM 2271 C CA . HIS A 1 287 ? -60.848 15.502 -3.941 1.00 47.34 287 HIS A CA 1
ATOM 2272 C C . HIS A 1 287 ? -60.256 14.092 -3.907 1.00 47.34 287 HIS A C 1
ATOM 2274 O O . HIS A 1 287 ? -59.172 13.859 -3.375 1.00 47.34 287 HIS A O 1
ATOM 2280 N N . GLN A 1 288 ? -61.066 13.179 -4.426 1.00 45.72 288 GLN A N 1
ATOM 2281 C CA . GLN A 1 288 ? -60.814 11.777 -4.706 1.00 45.72 288 GLN A CA 1
ATOM 2282 C C . GLN A 1 288 ? -60.191 11.624 -6.106 1.00 45.72 288 GLN A C 1
ATOM 2284 O O . GLN A 1 288 ? -60.442 12.455 -6.984 1.00 45.72 288 GLN A O 1
ATOM 2289 N N . ASP A 1 289 ? -59.502 10.492 -6.256 1.00 40.84 289 ASP A N 1
ATOM 2290 C CA . ASP A 1 289 ? -59.366 9.636 -7.442 1.00 40.84 289 ASP A CA 1
ATOM 2291 C C . ASP A 1 289 ? -58.212 9.774 -8.447 1.00 40.84 289 ASP A C 1
ATOM 2293 O O . ASP A 1 289 ? -57.821 10.848 -8.897 1.00 40.84 289 ASP A O 1
ATOM 2297 N N . SER A 1 290 ? -57.849 8.556 -8.881 1.00 50.28 290 SER A N 1
ATOM 2298 C CA . SER A 1 290 ? -57.169 8.108 -10.100 1.00 50.28 290 SER A CA 1
ATOM 2299 C C . SER A 1 290 ? -55.643 8.060 -10.102 1.00 50.28 290 SER A C 1
ATOM 2301 O O . SER A 1 290 ? -54.976 9.009 -9.723 1.00 50.28 290 SER A O 1
ATOM 2303 N N . ASP A 1 291 ? -54.994 7.034 -10.644 1.00 46.66 291 ASP A N 1
ATOM 2304 C CA . ASP A 1 291 ? -55.354 5.658 -11.010 1.00 46.66 291 ASP A CA 1
ATOM 2305 C C . ASP A 1 291 ? -54.032 5.007 -11.478 1.00 46.66 291 ASP A C 1
ATOM 2307 O O . ASP A 1 291 ? -53.135 5.709 -11.947 1.00 46.66 291 ASP A O 1
ATOM 2311 N N . LYS A 1 292 ? -53.980 3.675 -11.432 1.00 41.88 292 LYS A N 1
ATOM 2312 C CA . LYS A 1 292 ? -53.311 2.801 -12.413 1.00 41.88 292 LYS A CA 1
ATOM 2313 C C . LYS A 1 292 ? -51.788 2.873 -12.648 1.00 41.88 292 LYS A C 1
ATOM 2315 O O . LYS A 1 292 ? -51.247 3.795 -13.250 1.00 41.88 292 LYS A O 1
ATOM 2320 N N . GLY A 1 293 ? -51.129 1.757 -12.338 1.00 41.16 293 GLY A N 1
ATOM 2321 C CA . GLY A 1 293 ? -49.771 1.450 -12.788 1.00 41.16 293 GLY A CA 1
ATOM 2322 C C . GLY A 1 293 ? -49.325 0.043 -12.397 1.00 41.16 293 GLY A C 1
ATOM 2323 O O . GLY A 1 293 ? -48.295 -0.109 -11.752 1.00 41.16 293 GLY A O 1
ATOM 2324 N N . GLU A 1 294 ? -50.127 -0.968 -12.738 1.00 49.00 294 GLU A N 1
ATOM 2325 C CA . GLU A 1 294 ? -49.678 -2.362 -12.805 1.00 49.00 294 GLU A CA 1
ATOM 2326 C C . GLU A 1 294 ? -48.643 -2.489 -13.932 1.00 49.00 294 GLU A C 1
ATOM 2328 O O . GLU A 1 294 ? -48.910 -2.059 -15.051 1.00 49.00 294 GLU A O 1
ATOM 2333 N N . ASN A 1 295 ? -47.486 -3.084 -13.645 1.00 51.59 295 ASN A N 1
ATOM 2334 C CA . ASN A 1 295 ? -46.673 -3.763 -14.648 1.00 51.59 295 ASN A CA 1
ATOM 2335 C C . ASN A 1 295 ? -46.282 -5.124 -14.076 1.00 51.59 295 ASN A C 1
ATOM 2337 O O . ASN A 1 295 ? -45.456 -5.253 -13.172 1.00 51.59 295 ASN A O 1
ATOM 2341 N N . GLU A 1 296 ? -47.005 -6.098 -14.603 1.00 53.03 296 GLU A N 1
ATOM 2342 C CA . GLU A 1 296 ? -46.872 -7.534 -14.483 1.00 53.03 296 GLU A CA 1
ATOM 2343 C C . GLU A 1 296 ? -45.743 -8.033 -15.406 1.00 53.03 296 GLU A C 1
ATOM 2345 O O . GLU A 1 296 ? -45.528 -7.467 -16.474 1.00 53.03 296 GLU A O 1
ATOM 2350 N N . LEU A 1 297 ? -45.045 -9.068 -14.926 1.00 49.47 297 LEU A N 1
ATOM 2351 C CA . LEU A 1 297 ? -44.211 -10.072 -15.603 1.00 49.47 297 LEU A CA 1
ATOM 2352 C C . LEU A 1 297 ? -43.394 -9.695 -16.857 1.00 49.47 297 LEU A C 1
ATOM 2354 O O . LEU A 1 297 ? -43.932 -9.420 -17.921 1.00 49.47 297 LEU A O 1
ATOM 2358 N N . ASP A 1 298 ? -42.095 -10.004 -16.789 1.00 46.53 298 ASP A N 1
ATOM 2359 C CA . ASP A 1 298 ? -41.560 -10.952 -17.770 1.00 46.53 298 ASP A CA 1
ATOM 2360 C C . ASP A 1 298 ? -40.602 -11.946 -17.094 1.00 46.53 298 ASP A C 1
ATOM 2362 O O . ASP A 1 298 ? -39.528 -11.616 -16.588 1.00 46.53 298 ASP A O 1
ATOM 2366 N N . GLU A 1 299 ? -41.082 -13.181 -17.036 1.00 54.69 299 GLU A N 1
ATOM 2367 C CA . GLU A 1 299 ? -40.407 -14.401 -16.632 1.00 54.69 299 GL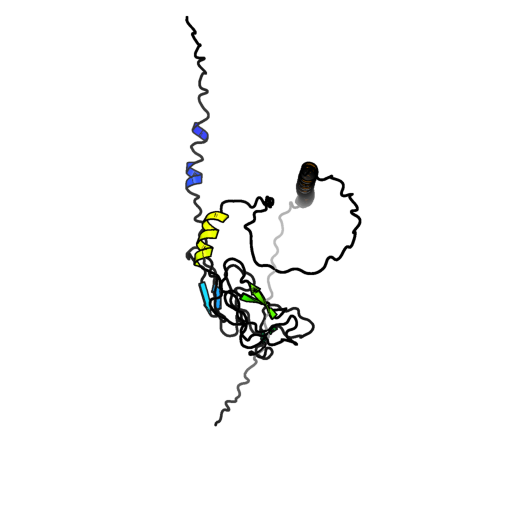U A CA 1
ATOM 2368 C C . GLU A 1 299 ? -40.077 -15.130 -17.935 1.00 54.69 299 GLU A C 1
ATOM 2370 O O . GLU A 1 299 ? -41.002 -15.535 -18.632 1.00 54.69 299 GLU A O 1
ATOM 2375 N N . THR A 1 300 ? -38.803 -15.310 -18.308 1.00 52.78 300 THR A N 1
ATOM 2376 C CA . THR A 1 300 ? -38.395 -16.475 -19.122 1.00 52.78 300 THR A CA 1
ATOM 2377 C C . THR A 1 300 ? -36.878 -16.658 -19.257 1.00 52.78 300 THR A C 1
ATOM 2379 O O . THR A 1 300 ? -36.170 -15.849 -19.843 1.00 52.78 300 THR A O 1
ATOM 2382 N N . ASN A 1 301 ? -36.435 -17.828 -18.781 1.00 42.12 301 ASN A N 1
ATOM 2383 C CA . ASN A 1 301 ? -35.536 -18.785 -19.438 1.00 42.12 301 ASN A CA 1
ATOM 2384 C C . ASN A 1 301 ? -34.181 -18.323 -20.014 1.00 42.12 301 ASN A C 1
ATOM 2386 O O . ASN A 1 301 ? -34.109 -17.775 -21.108 1.00 42.12 301 ASN A O 1
ATOM 2390 N N . SER A 1 302 ? -33.091 -18.892 -19.486 1.00 43.97 302 SER A N 1
ATOM 2391 C CA . SER A 1 302 ? -32.578 -20.165 -20.037 1.00 43.97 302 SER A CA 1
ATOM 2392 C C . SER A 1 302 ? -31.340 -20.662 -19.292 1.00 43.97 302 SER A C 1
ATOM 2394 O O . SER A 1 302 ? -30.251 -20.105 -19.390 1.00 43.97 302 SER A O 1
ATOM 2396 N N . LEU A 1 303 ? -31.525 -21.790 -18.606 1.00 50.50 303 LEU A N 1
ATOM 2397 C CA . LEU A 1 303 ? -30.493 -22.793 -18.377 1.00 50.50 303 LEU A CA 1
ATOM 2398 C C . LEU A 1 303 ? -29.949 -23.290 -19.724 1.00 50.50 303 LEU A C 1
ATOM 2400 O O . LEU A 1 303 ? -30.722 -23.797 -20.537 1.00 50.50 303 LEU A O 1
ATOM 2404 N N . MET A 1 304 ? -28.630 -23.264 -19.912 1.00 47.41 304 MET A N 1
ATOM 2405 C CA . MET A 1 304 ? -27.961 -24.167 -20.852 1.00 47.41 304 MET A CA 1
ATOM 2406 C C . MET A 1 304 ? -26.483 -24.351 -20.473 1.00 47.41 304 MET A C 1
ATOM 2408 O O . MET A 1 304 ? -25.614 -23.591 -20.876 1.00 47.41 304 MET A O 1
ATOM 2412 N N . TYR A 1 305 ? -26.211 -25.394 -19.687 1.00 45.59 305 TYR A N 1
ATOM 2413 C CA . TYR A 1 305 ? -25.025 -26.233 -19.906 1.00 45.59 305 TYR A CA 1
ATOM 2414 C C . TYR A 1 305 ? -25.358 -27.197 -21.057 1.00 45.59 305 TYR A C 1
ATOM 2416 O O . TYR A 1 305 ? -26.545 -27.498 -21.245 1.00 45.59 305 TYR A O 1
ATOM 2424 N N . PRO A 1 306 ? -24.376 -27.701 -21.833 1.00 58.34 306 PRO A N 1
ATOM 2425 C CA . PRO A 1 306 ? -23.807 -29.018 -21.502 1.00 58.34 306 PRO A CA 1
ATOM 2426 C C . PRO A 1 306 ? -22.325 -29.143 -21.990 1.00 58.34 306 PRO A C 1
ATOM 2428 O O . PRO A 1 306 ? -21.644 -28.123 -22.012 1.00 58.34 306 PRO A O 1
ATOM 2431 N N . PRO A 1 307 ? -21.743 -30.334 -22.262 1.00 61.34 307 PRO A N 1
ATOM 2432 C CA . PRO A 1 307 ? -20.602 -30.831 -21.495 1.00 61.34 307 PRO A CA 1
ATOM 2433 C C . PRO A 1 307 ? -19.342 -31.116 -22.345 1.00 61.34 307 PRO A C 1
ATOM 2435 O O . PRO A 1 307 ? -19.393 -31.094 -23.573 1.00 61.34 307 PRO A O 1
ATOM 2438 N N . GLN A 1 308 ? -18.290 -31.532 -21.626 1.00 44.19 308 GLN A N 1
ATOM 2439 C CA . GLN A 1 308 ? -17.015 -32.179 -22.001 1.00 44.19 308 GLN A CA 1
ATOM 2440 C C . GLN A 1 308 ? -15.787 -31.337 -21.678 1.00 44.19 308 GLN A C 1
ATOM 2442 O O . GLN A 1 308 ? -15.612 -30.264 -22.288 1.00 44.19 308 GLN A O 1
#

Foldseek 3Di:
DDDDDDDDDDDDDDDDPPVVVVVVVVVVVPPPPPQDEAKDFWQDWQWAWDTDDSVDNYIDTDGADVQWTQGATGIPVCVPNRHTDHPPCPPQAPVLQWDAAPDDPPVPPPGRIAGDQQNQWAAPDSVDTDHDPQQAAAWQWEQDRHPRDTDGAPPQWTGGGTGRGHTTGDSVVVVVVVVPPVPDDDPDDDDDDDDDDDDDDDDDDDDDDDDDDDDDPDDDDPDCPPVVVVVVVVVVVVVVVVVVVVVVVVVVVVVVVVVVVVVVVVVVPPPDDPDDDDDDDDDDDDDDDDDDDDDDDDDDDDDDDDDD

pLDDT: mean 71.07, std 21.69, range [33.69, 98.12]